Protein 6D9R (pdb70)

Nearest PDB structures (foldseek):
  6d9r-assembly1_B  TM=1.005E+00  e=6.919E-36  Bacillus anthracis
  3o7m-assembly1_C  TM=9.635E-01  e=2.032E-22  Bacillus anthracis str. 'Ames Ancestor'
  3ohp-assembly1_C  TM=9.679E-01  e=9.522E-22  Vibrio cholerae
  5knp-assembly1_A  TM=9.445E-01  e=1.625E-21  Mycobacterium tuberculosis H37Rv
  6igs-assembly1_B  TM=9.446E-01  e=6.269E-18  Francisella tularensis

Solvent-accessible surface area: 15471 Å² total; per-residue (Å²): 102,111,3,86,103,28,15,104,122,69,39,10,38,41,137,84,2,107,88,64,6,94,77,18,0,63,94,2,13,118,60,7,136,129,47,51,2,0,0,0,0,6,12,37,8,0,7,5,0,5,6,10,0,1,25,71,1,70,10,43,3,29,6,1,1,0,5,24,51,98,183,46,139,17,131,52,73,11,53,22,76,38,80,3,104,48,51,18,0,2,0,0,11,11,33,5,54,32,4,45,32,3,33,76,0,24,98,31,0,129,178,69,136,19,154,39,27,59,8,0,0,0,0,15,14,66,94,12,60,178,65,120,16,147,18,80,34,51,7,31,94,6,72,133,70,100,6,0,0,3,0,16,38,40,154,58,43,10,17,3,2,22,25,0,0,19,10,67,97,81,36,101,135,110,116,3,89,123,29,17,111,115,71,39,10,39,49,128,83,1,119,102,59,6,106,84,15,0,64,92,2,12,116,60,7,136,134,46,50,2,0,0,0,0,6,10,37,7,0,7,5,0,4,5,9,0,0,27,70,2,67,12,46,3,28,6,1,1,0,5,23,45,85,167,42,134,17,136,48,77,12,52,22,76,39,79,3,124,48,51,17,0,2,0,0,12,12,32,4,54,32,4,48,32,2,34,76,0,22,92,32,0,119,170,74,128,18,154,40,27,60,8,0,0,0,0,15,14,68,94,13,60,178,63,122,20,148,18,81,33,51,8,30,94,6,72,134,80,102,5,0,0,6,0,17,40,34,152,59,44,10,18,2,2,22,25,0,0,10,5,79,86,76,46,90,126

B-factor: mean 27.99, std 14.22, range [11.32, 117.81]

InterPro domains:
  IPR000836 Phosphoribosyltransferase domain [PF00156] (14-160)
  IPR000836 Phosphoribosyltransferase domain [cd06223] (21-146)
  IPR005904 Hypoxanthine phosphoribosyl transferase [TIGR01203] (8-173)
  IPR029057 Phosphoribosyltransferase-like [G3DSA:3.40.50.2020] (1-178)
  IPR029057 Phosphoribosyltransferase-like [SSF53271] (3-177)
  IPR050408 Hypoxanthine-guanine phosphoribosyltransferase [PTHR43340] (2-177)

Structure (mmCIF, N/CA/C/O backbone):
data_6D9R
#
_entry.id   6D9R
#
_cell.length_a   113.758
_cell.length_b   113.758
_cell.length_c   56.731
_cell.angle_alpha   90.00
_cell.angle_beta   90.00
_cell.angle_gamma   120.00
#
_symmetry.space_group_name_H-M   'P 32 2 1'
#
loop_
_entity.id
_entity.type
_entity.pdbx_description
1 polymer 'Hypoxanthine phosphoribosyltransferase'
2 non-polymer 9-DEAZAGUANINE
3 non-polymer 1-O-pyrophosphono-5-O-phosphono-alpha-D-ribofuranose
4 non-polymer 'MAGNESIUM ION'
5 non-polymer DI(HYDROXYETHYL)ETHER
6 non-polymer 'ACETATE ION'
7 non-polymer 1,2-ETHANEDIOL
8 water water
#
loop_
_atom_site.group_PDB
_atom_site.id
_atom_site.type_symbol
_atom_site.label_atom_id
_atom_site.label_alt_id
_atom_site.label_comp_id
_atom_site.label_asym_id
_atom_site.label_entity_id
_atom_site.label_seq_id
_atom_site.pdbx_PDB_ins_code
_atom_site.Cartn_x
_atom_site.Cartn_y
_atom_site.Cartn_z
_atom_site.occupancy
_atom_site.B_iso_or_equiv
_atom_site.auth_seq_id
_atom_site.auth_comp_id
_atom_site.auth_asym_id
_atom_site.auth_atom_id
_atom_site.pdbx_PDB_model_num
ATOM 1 N N . ALA A 1 3 ? 31.227 -1.308 -14.109 1.00 64.74 0 ALA A N 1
ATOM 2 C CA . ALA A 1 3 ? 30.096 -1.919 -14.798 1.00 46.54 0 ALA A CA 1
ATOM 3 C C . ALA A 1 3 ? 30.547 -2.548 -16.104 1.00 61.67 0 ALA A C 1
ATOM 4 O O . ALA A 1 3 ? 29.978 -2.264 -17.156 1.00 67.97 0 ALA A O 1
ATOM 6 N N . MET A 1 4 ? 31.549 -3.423 -16.033 1.00 51.28 1 MET A N 1
ATOM 7 C CA . MET A 1 4 ? 32.205 -3.900 -17.239 1.00 46.42 1 MET A CA 1
ATOM 8 C C . MET A 1 4 ? 32.047 -5.390 -17.508 1.00 32.10 1 MET A C 1
ATOM 9 O O . MET A 1 4 ? 31.861 -5.758 -18.665 1.00 32.62 1 MET A O 1
ATOM 14 N N . MET A 1 5 ? 32.104 -6.272 -16.496 1.00 26.06 2 MET A N 1
ATOM 15 C CA . MET A 1 5 ? 31.953 -7.692 -16.794 1.00 22.44 2 MET A CA 1
ATOM 16 C C . MET A 1 5 ? 30.636 -7.987 -17.507 1.00 21.37 2 MET A C 1
ATOM 17 O O . MET A 1 5 ? 30.589 -8.855 -18.380 1.00 21.60 2 MET A O 1
ATOM 31 N N . ASN A 1 6 ? 29.548 -7.311 -17.098 1.00 25.28 3 ASN A N 1
ATOM 32 C CA . ASN A 1 6 ? 28.233 -7.554 -17.681 1.00 23.77 3 ASN A CA 1
ATOM 33 C C . ASN A 1 6 ? 28.249 -7.366 -19.193 1.00 29.58 3 ASN A C 1
ATOM 34 O O . ASN A 1 6 ? 27.518 -8.064 -19.915 1.00 29.76 3 ASN A O 1
ATOM 45 N N . GLN A 1 7 ? 29.077 -6.444 -19.694 1.00 29.28 4 GLN A N 1
ATOM 46 C CA . GLN A 1 7 ? 29.176 -6.242 -21.137 1.00 30.58 4 GLN A CA 1
ATOM 47 C C . GLN A 1 7 ? 29.805 -7.430 -21.854 1.00 25.45 4 GLN A C 1
ATOM 48 O O . GLN A 1 7 ? 29.710 -7.528 -23.083 1.00 28.70 4 GLN A O 1
ATOM 62 N N . ASP A 1 8 ? 30.454 -8.331 -21.124 1.00 25.82 5 ASP A N 1
ATOM 63 C CA . ASP A 1 8 ? 31.027 -9.534 -21.696 1.00 19.71 5 ASP A CA 1
ATOM 64 C C . ASP A 1 8 ? 30.056 -10.708 -21.753 1.00 17.04 5 ASP A C 1
ATOM 65 O O . ASP A 1 8 ? 30.438 -11.784 -22.217 1.00 20.79 5 ASP A O 1
ATOM 74 N N . ILE A 1 9 ? 28.859 -10.553 -21.215 1.00 21.21 6 ILE A N 1
ATOM 75 C CA . ILE A 1 9 ? 27.930 -11.660 -21.036 1.00 22.58 6 ILE A CA 1
ATOM 76 C C . ILE A 1 9 ? 26.846 -11.531 -22.099 1.00 19.98 6 ILE A C 1
ATOM 77 O O . ILE A 1 9 ? 26.160 -10.497 -22.180 1.00 26.08 6 ILE A O 1
ATOM 93 N N . GLU A 1 10 ? 26.667 -12.592 -22.873 1.00 25.86 7 GLU A N 1
ATOM 94 C CA A GLU A 1 10 ? 25.640 -12.590 -23.908 0.53 28.73 7 GLU A CA 1
ATOM 95 C CA B GLU A 1 10 ? 25.642 -12.607 -23.908 0.47 28.73 7 GLU A CA 1
ATOM 96 C C . GLU A 1 10 ? 24.261 -12.846 -23.316 1.00 33.03 7 GLU A C 1
ATOM 97 O O . GLU A 1 10 ? 23.285 -12.213 -23.738 1.00 31.01 7 GLU A O 1
ATOM 118 N N . LYS A 1 11 ? 24.163 -13.742 -22.322 1.00 23.51 8 LYS A N 1
ATOM 119 C CA . LYS A 1 11 ? 22.882 -14.127 -21.738 1.00 21.86 8 LYS A CA 1
ATOM 120 C C . LYS A 1 11 ? 23.089 -14.512 -20.279 1.00 19.35 8 LYS A C 1
ATOM 121 O O . LYS A 1 11 ? 24.055 -15.216 -19.964 1.00 22.04 8 LYS A O 1
ATOM 140 N N . VAL A 1 12 ? 22.183 -14.061 -19.416 1.00 20.86 9 VAL A N 1
ATOM 141 C CA . VAL A 1 12 ? 22.091 -14.591 -18.053 1.00 20.33 9 VAL A CA 1
ATOM 142 C C . VAL A 1 12 ? 21.306 -15.896 -18.101 1.00 25.04 9 VAL A C 1
ATOM 143 O O . VAL A 1 12 ? 20.123 -15.908 -18.459 1.00 26.40 9 VAL A O 1
ATOM 156 N N . LEU A 1 13 ? 21.956 -16.997 -17.723 1.00 21.05 10 LEU A N 1
ATOM 157 C CA A LEU A 1 13 ? 21.281 -18.288 -17.717 0.56 19.64 10 LEU A CA 1
ATOM 158 C CA B LEU A 1 13 ? 21.286 -18.287 -17.716 0.44 19.66 10 LEU A CA 1
ATOM 159 C C . LEU A 1 13 ? 20.496 -18.502 -16.429 1.00 20.94 10 LEU A C 1
ATOM 160 O O . LEU A 1 13 ? 19.381 -19.039 -16.458 1.00 22.30 10 LEU A O 1
ATOM 189 N N . ILE A 1 14 ? 21.066 -18.103 -15.300 1.00 16.60 11 ILE A N 1
ATOM 190 C CA . ILE A 1 14 ? 20.474 -18.308 -13.985 1.00 21.10 11 ILE A CA 1
ATOM 191 C C . ILE A 1 14 ? 20.743 -17.050 -13.174 1.00 19.78 11 ILE A C 1
ATOM 192 O O . ILE A 1 14 ? 21.907 -16.681 -12.958 1.00 20.51 11 ILE A O 1
ATOM 208 N N . SER A 1 15 ? 19.683 -16.392 -12.728 1.00 20.52 12 SER A N 1
ATOM 209 C CA . SER A 1 15 ? 19.809 -15.114 -12.064 1.00 16.55 12 SER A CA 1
ATOM 210 C C . SER A 1 15 ? 20.179 -15.304 -10.600 1.00 17.42 12 SER A C 1
ATOM 211 O O . SER A 1 15 ? 20.044 -16.402 -10.034 1.00 20.58 12 SER A O 1
ATOM 219 N N . GLU A 1 16 ? 20.646 -14.212 -9.991 1.00 18.41 13 GLU A N 1
ATOM 220 C CA . GLU A 1 16 ? 20.963 -14.214 -8.568 1.00 19.54 13 GLU A CA 1
ATOM 221 C C . GLU A 1 16 ? 19.726 -14.533 -7.729 1.00 21.94 13 GLU A C 1
ATOM 222 O O . GLU A 1 16 ? 19.806 -15.285 -6.754 1.00 21.88 13 GLU A O 1
ATOM 234 N N . GLU A 1 17 ? 18.563 -14.013 -8.122 1.00 26.51 14 GLU A N 1
ATOM 235 C CA . GLU A 1 17 ? 17.340 -14.324 -7.379 1.00 29.61 14 GLU A CA 1
ATOM 236 C C . GLU A 1 17 ? 16.992 -15.809 -7.467 1.00 23.29 14 GLU A C 1
ATOM 237 O O . GLU A 1 17 ? 16.510 -16.406 -6.489 1.00 21.23 14 GLU A O 1
ATOM 249 N N . GLN A 1 18 ? 17.197 -16.426 -8.629 1.00 19.09 15 GLN A N 1
ATOM 250 C CA . GLN A 1 18 ? 16.951 -17.855 -8.759 1.00 19.53 15 GLN A CA 1
ATOM 251 C C . GLN A 1 18 ? 17.881 -18.656 -7.851 1.00 21.79 15 GLN A C 1
ATOM 252 O O . GLN A 1 18 ? 17.456 -19.604 -7.182 1.00 21.98 15 GLN A O 1
ATOM 266 N N . ILE A 1 19 ? 19.161 -18.293 -7.827 1.00 22.87 16 ILE A N 1
ATOM 267 C CA . ILE A 1 19 ? 20.109 -19.022 -6.984 1.00 18.54 16 ILE A CA 1
ATOM 268 C C . ILE A 1 19 ? 19.734 -18.878 -5.513 1.00 22.03 16 ILE A C 1
ATOM 269 O O . ILE A 1 19 ? 19.775 -19.855 -4.752 1.00 22.86 16 ILE A O 1
ATOM 285 N N . GLN A 1 20 ? 19.376 -17.658 -5.091 1.00 21.31 17 GLN A N 1
ATOM 286 C CA . GLN A 1 20 ? 19.003 -17.409 -3.701 1.00 23.08 17 GLN A CA 1
ATOM 287 C C . GLN A 1 20 ? 17.839 -18.293 -3.278 1.00 24.88 17 GLN A C 1
ATOM 288 O O . GLN A 1 20 ? 17.860 -18.901 -2.201 1.00 23.66 17 GLN A O 1
ATOM 302 N N . GLU A 1 21 ? 16.799 -18.369 -4.105 1.00 24.19 18 GLU A N 1
ATOM 303 C CA . GLU A 1 21 ? 15.682 -19.244 -3.774 1.00 23.90 18 GLU A CA 1
ATOM 304 C C . GLU A 1 21 ? 16.112 -20.709 -3.711 1.00 23.44 18 GLU A C 1
ATOM 305 O O . GLU A 1 21 ? 15.677 -21.451 -2.822 1.00 24.66 18 GLU A O 1
ATOM 317 N N . LYS A 1 22 ? 16.957 -21.159 -4.635 1.00 18.96 19 LYS A N 1
ATOM 318 C CA . LYS A 1 22 ? 17.315 -22.570 -4.655 1.00 19.85 19 LYS A CA 1
ATOM 319 C C . LYS A 1 22 ? 18.228 -22.933 -3.484 1.00 23.94 19 LYS A C 1
ATOM 320 O O . LYS A 1 22 ? 18.111 -24.042 -2.947 1.00 24.55 19 LYS A O 1
ATOM 339 N N . VAL A 1 23 ? 19.119 -22.027 -3.052 1.00 22.75 20 VAL A N 1
ATOM 340 C CA . VAL A 1 23 ? 19.958 -22.394 -1.904 1.00 24.57 20 VAL A CA 1
ATOM 341 C C . VAL A 1 23 ? 19.126 -22.420 -0.624 1.00 23.33 20 VAL A C 1
ATOM 342 O O . VAL A 1 23 ? 19.368 -23.237 0.273 1.00 26.07 20 VAL A O 1
ATOM 355 N N . LEU A 1 24 ? 18.130 -21.545 -0.519 1.00 23.80 21 LEU A N 1
ATOM 356 C CA . LEU A 1 24 ? 17.205 -21.608 0.610 1.00 25.88 21 LEU A CA 1
ATOM 357 C C . LEU A 1 24 ? 16.511 -22.966 0.666 1.00 26.20 21 LEU A C 1
ATOM 358 O O . LEU A 1 24 ? 16.443 -23.597 1.730 1.00 24.13 21 LEU A O 1
ATOM 374 N N . GLU A 1 25 ? 16.022 -23.456 -0.482 1.00 21.68 22 GLU A N 1
ATOM 375 C CA . GLU A 1 25 ? 15.349 -24.752 -0.524 1.00 25.95 22 GLU A CA 1
ATOM 376 C C . GLU A 1 25 ? 16.293 -25.909 -0.211 1.00 29.66 22 GLU A C 1
ATOM 377 O O . GLU A 1 25 ? 15.964 -26.785 0.598 1.00 24.05 22 GLU A O 1
ATOM 389 N N . LEU A 1 26 ? 17.442 -25.974 -0.903 1.00 19.36 23 LEU A N 1
ATOM 390 C CA . LEU A 1 26 ? 18.357 -27.082 -0.701 1.00 18.83 23 LEU A CA 1
ATOM 391 C C . LEU A 1 26 ? 18.889 -27.075 0.731 1.00 15.93 23 LEU A C 1
ATOM 392 O O . LEU A 1 26 ? 19.112 -28.136 1.322 1.00 18.55 23 LEU A O 1
ATOM 408 N N . GLY A 1 27 ? 19.153 -25.885 1.267 1.00 18.88 24 GLY A N 1
ATOM 409 C CA . GLY A 1 27 ? 19.746 -25.823 2.598 1.00 17.38 24 GLY A CA 1
ATOM 410 C C . GLY A 1 27 ? 18.869 -26.497 3.621 1.00 19.16 24 GLY A C 1
ATOM 411 O O . GLY A 1 27 ? 19.353 -27.215 4.501 1.00 20.16 24 GLY A O 1
ATOM 415 N N . ALA A 1 28 ? 17.557 -26.274 3.525 1.00 19.81 25 ALA A N 1
ATOM 416 C CA . ALA A 1 28 ? 16.639 -26.863 4.499 1.00 19.73 25 ALA A CA 1
ATOM 417 C C . ALA A 1 28 ? 16.524 -28.369 4.326 1.00 21.04 25 ALA A C 1
ATOM 418 O O . ALA A 1 28 ? 16.425 -29.112 5.314 1.00 21.48 25 ALA A O 1
ATOM 425 N N . ILE A 1 29 ? 16.543 -28.839 3.081 1.00 18.09 26 ILE A N 1
ATOM 426 C CA . ILE A 1 29 ? 16.503 -30.266 2.812 1.00 18.16 26 ILE A CA 1
ATOM 427 C C . ILE A 1 29 ? 17.749 -30.936 3.346 1.00 17.20 26 ILE A C 1
ATOM 428 O O . ILE A 1 29 ? 17.693 -32.028 3.934 1.00 19.66 26 ILE A O 1
ATOM 444 N N . ILE A 1 30 ? 18.916 -30.310 3.118 1.00 17.98 27 ILE A N 1
ATOM 445 C CA . ILE A 1 30 ? 20.170 -30.920 3.492 1.00 15.72 27 ILE A CA 1
ATOM 446 C C . ILE A 1 30 ? 20.311 -30.918 5.008 1.00 14.57 27 ILE A C 1
ATOM 447 O O . ILE A 1 30 ? 20.780 -31.905 5.606 1.00 18.93 27 ILE A O 1
ATOM 463 N N . ALA A 1 31 ? 19.807 -29.867 5.645 1.00 15.46 28 ALA A N 1
ATOM 464 C CA . ALA A 1 31 ? 19.842 -29.785 7.104 1.00 14.77 28 ALA A CA 1
ATOM 465 C C . ALA A 1 31 ? 19.071 -30.941 7.739 1.00 20.78 28 ALA A C 1
ATOM 466 O O . ALA A 1 31 ? 19.507 -31.516 8.745 1.00 20.31 28 ALA A O 1
ATOM 473 N N . GLU A 1 32 ? 17.927 -31.304 7.155 1.00 18.85 29 GLU A N 1
ATOM 474 C CA . GLU A 1 32 ? 17.166 -32.448 7.656 1.00 17.04 29 GLU A CA 1
ATOM 475 C C . GLU A 1 32 ? 17.906 -33.749 7.410 1.00 20.32 29 GLU A C 1
ATOM 476 O O . GLU A 1 32 ? 17.959 -34.619 8.284 1.00 20.70 29 GLU A O 1
ATOM 488 N N . ASP A 1 33 ? 18.493 -33.910 6.216 1.00 17.78 30 ASP A N 1
ATOM 489 C CA . ASP A 1 33 ? 19.239 -35.123 5.926 1.00 15.07 30 ASP A CA 1
ATOM 490 C C . ASP A 1 33 ? 20.341 -35.354 6.952 1.00 18.74 30 ASP A C 1
ATOM 491 O O . ASP A 1 33 ? 20.573 -36.485 7.387 1.00 20.06 30 ASP A O 1
ATOM 500 N N . TYR A 1 34 ? 20.996 -34.289 7.392 1.00 17.59 31 TYR A N 1
ATOM 501 C CA . TYR A 1 34 ? 22.162 -34.402 8.255 1.00 17.94 31 TYR A CA 1
ATOM 502 C C . TYR A 1 34 ? 21.862 -34.010 9.691 1.00 23.28 31 TYR A C 1
ATOM 503 O O . TYR A 1 34 ? 22.783 -33.657 10.429 1.00 19.41 31 TYR A O 1
ATOM 521 N N . LYS A 1 35 ? 20.602 -34.102 10.118 1.00 18.95 32 LYS A N 1
ATOM 522 C CA A LYS A 1 35 ? 20.229 -33.593 11.433 0.16 22.60 32 LYS A CA 1
ATOM 523 C CA B LYS A 1 35 ? 20.227 -33.593 11.437 0.84 22.50 32 LYS A CA 1
ATOM 524 C C . LYS A 1 35 ? 20.781 -34.433 12.580 1.00 20.55 32 LYS A C 1
ATOM 525 O O . LYS A 1 35 ? 20.907 -33.911 13.699 1.00 22.23 32 LYS A O 1
ATOM 560 N N . ASN A 1 36 ? 21.116 -35.708 12.348 1.00 20.52 33 ASN A N 1
ATOM 561 C CA . ASN A 1 36 ? 21.601 -36.596 13.406 1.00 24.92 33 ASN A CA 1
ATOM 562 C C . ASN A 1 36 ? 23.084 -36.935 13.262 1.00 25.27 33 ASN A C 1
ATOM 563 O O . ASN A 1 36 ? 23.557 -37.943 13.809 1.00 25.53 33 ASN A O 1
ATOM 574 N N . THR A 1 37 ? 23.842 -36.089 12.579 1.00 18.75 34 THR A N 1
ATOM 575 C CA . THR A 1 37 ? 25.279 -36.285 12.462 1.00 20.15 34 THR A CA 1
ATOM 576 C C . THR A 1 37 ? 25.903 -34.906 12.295 1.00 16.09 34 THR A C 1
ATOM 577 O O . THR A 1 37 ? 25.211 -33.909 12.066 1.00 21.53 34 THR A O 1
ATOM 588 N N . VAL A 1 38 ? 27.222 -34.856 12.473 1.00 18.88 35 VAL A N 1
ATOM 589 C CA . VAL A 1 38 ? 28.011 -33.648 12.218 1.00 16.27 35 VAL A CA 1
ATOM 590 C C . VAL A 1 38 ? 28.834 -34.000 10.988 1.00 13.75 35 VAL A C 1
ATOM 591 O O . VAL A 1 38 ? 29.890 -34.646 11.108 1.00 17.03 35 VAL A O 1
ATOM 604 N N . PRO A 1 39 ? 28.355 -33.689 9.784 1.00 15.57 36 PRO A N 1
ATOM 605 C CA . PRO A 1 39 ? 29.105 -34.041 8.585 1.00 14.55 36 PRO A CA 1
ATOM 606 C C . PRO A 1 39 ? 30.319 -33.144 8.406 1.00 17.95 36 PRO A C 1
ATOM 607 O O . PRO A 1 39 ? 30.460 -32.083 9.025 1.00 16.56 36 PRO A O 1
ATOM 618 N N . LEU A 1 40 ? 31.200 -33.606 7.542 1.00 13.56 37 LEU A N 1
ATOM 619 C CA . LEU A 1 40 ? 32.289 -32.802 7.012 1.00 14.32 37 LEU A CA 1
ATOM 620 C C . LEU A 1 40 ? 31.918 -32.377 5.596 1.00 14.27 37 LEU A C 1
ATOM 621 O O . LEU A 1 40 ? 31.857 -33.204 4.681 1.00 16.19 37 LEU A O 1
ATOM 637 N N . ALA A 1 41 ? 31.673 -31.081 5.418 1.00 13.15 38 ALA A N 1
ATOM 638 C CA . ALA A 1 41 ? 31.374 -30.522 4.113 1.00 13.43 38 ALA A CA 1
ATOM 639 C C . ALA A 1 41 ? 32.690 -30.088 3.493 1.00 18.71 38 ALA A C 1
ATOM 640 O O . ALA A 1 41 ? 33.417 -29.278 4.075 1.00 16.07 38 ALA A O 1
ATOM 647 N N . ILE A 1 42 ? 32.967 -30.591 2.297 1.00 12.64 39 ILE A N 1
ATOM 648 C CA . ILE A 1 42 ? 34.260 -30.421 1.658 1.00 14.75 39 ILE A CA 1
ATOM 649 C C . ILE A 1 42 ? 34.050 -29.628 0.383 1.00 18.44 39 ILE A C 1
ATOM 650 O O . ILE A 1 42 ? 33.390 -30.087 -0.549 1.00 14.87 39 ILE A O 1
ATOM 666 N N . GLY A 1 43 ? 34.607 -28.418 0.332 1.00 13.27 40 GLY A N 1
ATOM 667 C CA . GLY A 1 43 ? 34.494 -27.606 -0.857 1.00 12.98 40 GLY A CA 1
ATOM 668 C C . GLY A 1 43 ? 35.621 -27.893 -1.833 1.00 14.29 40 GLY A C 1
ATOM 669 O O . GLY A 1 43 ? 36.790 -27.979 -1.440 1.00 15.29 40 GLY A O 1
ATOM 673 N N . VAL A 1 44 ? 35.267 -28.044 -3.103 1.00 14.09 41 VAL A N 1
ATOM 674 C CA . VAL A 1 44 ? 36.266 -28.277 -4.145 1.00 13.65 41 VAL A CA 1
ATOM 675 C C . VAL A 1 44 ? 36.689 -26.914 -4.687 1.00 12.70 41 VAL A C 1
ATOM 676 O O . VAL A 1 44 ? 35.950 -26.267 -5.437 1.00 13.12 41 VAL A O 1
ATOM 689 N N . LEU A 1 45 ? 37.892 -26.482 -4.310 1.00 14.08 42 LEU A N 1
ATOM 690 C CA . LEU A 1 45 ? 38.382 -25.200 -4.783 1.00 12.95 42 LEU A CA 1
ATOM 691 C C . LEU A 1 45 ? 38.790 -25.287 -6.243 1.00 15.86 42 LEU A C 1
ATOM 692 O O . LEU A 1 45 ? 39.180 -26.355 -6.710 1.00 18.69 42 LEU A O 1
ATOM 708 N N . LYS A 1 46 ? 38.775 -24.155 -6.967 1.00 14.49 43 LYS A N 1
ATOM 709 C CA A LYS A 1 46 ? 38.347 -22.856 -6.477 0.49 13.63 43 LYS A CA 1
ATOM 710 C CA B LYS A 1 46 ? 38.350 -22.858 -6.476 0.51 13.63 43 LYS A CA 1
ATOM 711 C C . LYS A 1 46 ? 36.850 -22.576 -6.619 1.00 15.25 43 LYS A C 1
ATOM 712 O O . LYS A 1 46 ? 36.279 -21.719 -5.932 1.00 15.69 43 LYS A O 1
ATOM 747 N N . GLY A 1 47 ? 36.212 -23.276 -7.552 1.00 15.85 44 GLY A N 1
ATOM 748 C CA . GLY A 1 47 ? 34.912 -22.842 -8.002 1.00 15.01 44 GLY A CA 1
ATOM 749 C C . GLY A 1 47 ? 33.783 -22.989 -7.008 1.00 14.29 44 GLY A C 1
ATOM 750 O O . GLY A 1 47 ? 32.789 -22.276 -7.114 1.00 15.91 44 GLY A O 1
ATOM 754 N N . ALA A 1 48 ? 33.898 -23.914 -6.064 1.00 15.86 45 ALA A N 1
ATOM 755 C CA . ALA A 1 48 ? 32.763 -24.187 -5.179 1.00 16.57 45 ALA A CA 1
ATOM 756 C C . ALA A 1 48 ? 32.534 -23.104 -4.130 1.00 16.37 45 ALA A C 1
ATOM 757 O O . ALA A 1 48 ? 31.497 -23.122 -3.480 1.00 15.25 45 ALA A O 1
ATOM 764 N N . MET A 1 49 ? 33.433 -22.130 -3.975 1.00 15.08 46 MET A N 1
ATOM 765 C CA A MET A 1 49 ? 33.374 -21.295 -2.790 0.34 15.84 46 MET A CA 1
ATOM 766 C CA B MET A 1 49 ? 33.384 -21.274 -2.796 0.66 15.82 46 MET A CA 1
ATOM 767 C C . MET A 1 49 ? 32.113 -20.424 -2.702 1.00 14.23 46 MET A C 1
ATOM 768 O O . MET A 1 49 ? 31.492 -20.405 -1.638 1.00 15.37 46 MET A O 1
ATOM 793 N N . PRO A 1 50 ? 31.657 -19.759 -3.777 1.00 13.86 47 PRO A N 1
ATOM 794 C CA . PRO A 1 50 ? 30.435 -18.936 -3.629 1.00 12.40 47 PRO A CA 1
ATOM 795 C C . PRO A 1 50 ? 29.189 -19.754 -3.272 1.00 15.01 47 PRO A C 1
ATOM 796 O O . PRO A 1 50 ? 28.452 -19.401 -2.331 1.00 17.67 47 PRO A O 1
ATOM 807 N N . PHE A 1 51 ? 28.961 -20.871 -3.971 1.00 13.56 48 PHE A N 1
ATOM 808 C CA . PHE A 1 51 ? 27.830 -21.737 -3.661 1.00 14.59 48 PHE A CA 1
ATOM 809 C C . PHE A 1 51 ? 27.940 -22.321 -2.260 1.00 14.48 48 PHE A C 1
ATOM 810 O O . PHE A 1 51 ? 26.954 -22.376 -1.534 1.00 14.66 48 PHE A O 1
ATOM 827 N N . MET A 1 52 ? 29.122 -22.788 -1.882 1.00 13.02 49 MET A N 1
ATOM 828 C CA . MET A 1 52 ? 29.261 -23.407 -0.573 1.00 14.56 49 MET A CA 1
ATOM 829 C C . MET A 1 52 ? 28.943 -22.421 0.535 1.00 16.50 49 MET A C 1
ATOM 830 O O . MET A 1 52 ? 28.235 -22.760 1.488 1.00 13.81 49 MET A O 1
ATOM 844 N N . ALA A 1 53 ? 29.449 -21.183 0.415 1.00 14.85 50 ALA A N 1
ATOM 845 C CA . ALA A 1 53 ? 29.161 -20.142 1.400 1.00 16.07 50 ALA A CA 1
ATOM 846 C C . ALA A 1 53 ? 27.667 -19.917 1.527 1.00 17.17 50 ALA A C 1
ATOM 847 O O . ALA A 1 53 ? 27.109 -19.922 2.633 1.00 17.57 50 ALA A O 1
ATOM 854 N N . ASP A 1 54 ? 27.006 -19.701 0.405 1.00 15.61 51 ASP A N 1
ATOM 855 C CA . ASP A 1 54 ? 25.598 -19.304 0.432 1.00 14.34 51 ASP A CA 1
ATOM 856 C C . ASP A 1 54 ? 24.688 -20.477 0.773 1.00 17.77 51 ASP A C 1
ATOM 857 O O . ASP A 1 54 ? 23.691 -20.289 1.481 1.00 19.89 51 ASP A O 1
ATOM 866 N N . LEU A 1 55 ? 25.050 -21.690 0.358 1.00 14.03 52 LEU A N 1
ATOM 867 C CA . LEU A 1 55 ? 24.277 -22.871 0.716 1.00 13.36 52 LEU A CA 1
ATOM 868 C C . LEU A 1 55 ? 24.375 -23.157 2.205 1.00 16.62 52 LEU A C 1
ATOM 869 O O . LEU A 1 55 ? 23.357 -23.365 2.863 1.00 15.04 52 LEU A O 1
ATOM 885 N N . LEU A 1 56 ? 25.593 -23.193 2.751 1.00 15.37 53 LEU A N 1
ATOM 886 C CA . LEU A 1 56 ? 25.718 -23.622 4.140 1.00 15.12 53 LEU A CA 1
ATOM 887 C C . LEU A 1 56 ? 25.202 -22.575 5.120 1.00 15.82 53 LEU A C 1
ATOM 888 O O . LEU A 1 56 ? 24.752 -22.963 6.201 1.00 15.92 53 LEU A O 1
ATOM 904 N N . LYS A 1 57 ? 25.126 -21.298 4.729 1.00 14.47 54 LYS A N 1
ATOM 905 C CA . LYS A 1 57 ? 24.479 -20.264 5.543 1.00 20.86 54 LYS A CA 1
ATOM 906 C C . LYS A 1 57 ? 23.000 -20.561 5.729 1.00 18.89 54 LYS A C 1
ATOM 907 O O . LYS A 1 57 ? 22.380 -20.067 6.675 1.00 19.32 54 LYS A O 1
ATOM 926 N N . ARG A 1 58 ? 22.422 -21.298 4.777 1.00 15.76 55 ARG A N 1
ATOM 927 C CA . ARG A 1 58 ? 21.013 -21.669 4.763 1.00 15.77 55 ARG A CA 1
ATOM 928 C C . ARG A 1 58 ? 20.784 -23.098 5.232 1.00 18.92 55 ARG A C 1
ATOM 929 O O . ARG A 1 58 ? 19.675 -23.621 5.085 1.00 19.33 55 ARG A O 1
ATOM 950 N N . THR A 1 59 ? 21.814 -23.754 5.751 1.00 14.90 56 THR A N 1
ATOM 951 C CA . THR A 1 59 ? 21.767 -25.138 6.206 1.00 17.01 56 THR A CA 1
ATOM 952 C C . THR A 1 59 ? 21.872 -25.084 7.732 1.00 21.38 56 THR A C 1
ATOM 953 O O . THR A 1 59 ? 22.962 -24.952 8.287 1.00 16.80 56 THR A O 1
ATOM 964 N N . ASP A 1 60 ? 20.732 -25.175 8.412 1.00 1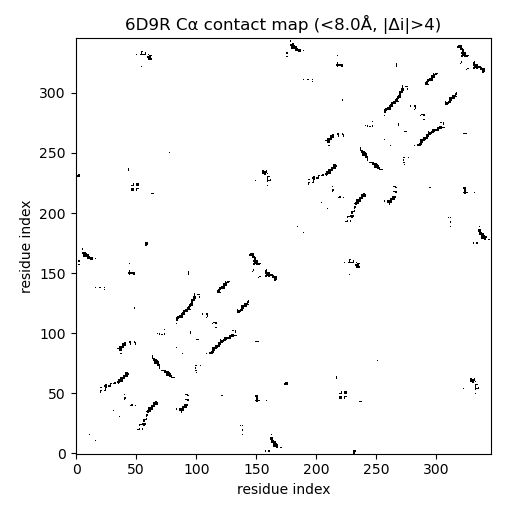7.05 57 ASP A N 1
ATOM 965 C CA . ASP A 1 60 ? 20.668 -24.954 9.856 1.00 18.74 57 ASP A CA 1
ATOM 966 C C . ASP A 1 60 ? 20.909 -26.279 10.571 1.00 24.90 57 ASP A C 1
ATOM 967 O O . ASP A 1 60 ? 19.993 -26.922 11.080 1.00 23.74 57 ASP A O 1
ATOM 976 N N . THR A 1 61 ? 22.173 -26.696 10.591 1.00 18.30 58 THR A N 1
ATOM 977 C CA . THR A 1 61 ? 22.572 -27.905 11.296 1.00 15.91 58 THR A CA 1
ATOM 978 C C . THR A 1 61 ? 24.044 -27.770 11.662 1.00 16.91 58 THR A C 1
ATOM 979 O O . THR A 1 61 ? 24.781 -26.953 11.083 1.00 17.21 58 THR A O 1
ATOM 990 N N . TYR A 1 62 ? 24.453 -28.551 12.660 1.00 16.21 59 TYR A N 1
ATOM 991 C CA . TYR A 1 62 ? 25.862 -28.613 13.030 1.00 12.68 59 TYR A CA 1
ATOM 992 C C . TYR A 1 62 ? 26.643 -29.348 11.956 1.00 17.45 59 TYR A C 1
ATOM 993 O O . TYR A 1 62 ? 26.263 -30.457 11.535 1.00 17.19 59 TYR A O 1
ATOM 1011 N N . LEU A 1 63 ? 27.753 -28.746 11.540 1.00 16.02 60 LEU A N 1
ATOM 1012 C CA . LEU A 1 63 ? 28.620 -29.328 10.539 1.00 15.07 60 LEU A CA 1
ATOM 1013 C C . LEU A 1 63 ? 30.009 -28.723 10.671 1.00 17.22 60 LEU A C 1
ATOM 1014 O O . LEU A 1 63 ? 30.207 -27.697 11.332 1.00 15.07 60 LEU A O 1
ATOM 1030 N N . GLU A 1 64 ? 30.975 -29.420 10.079 1.00 14.74 61 GLU A N 1
ATOM 1031 C CA . GLU A 1 64 ? 32.347 -28.955 9.908 1.00 13.85 61 GLU A CA 1
ATOM 1032 C C . GLU A 1 64 ? 32.653 -28.756 8.427 1.00 15.67 61 GLU A C 1
ATOM 1033 O O . GLU A 1 64 ? 31.991 -29.306 7.544 1.00 14.53 61 GLU A O 1
ATOM 1045 N N . MET A 1 65 ? 33.711 -28.001 8.141 1.00 14.76 62 MET A N 1
ATOM 1046 C CA . MET A 1 65 ? 34.094 -27.708 6.769 1.00 14.13 62 MET A CA 1
ATOM 1047 C C . MET A 1 65 ? 35.566 -28.035 6.556 1.00 13.88 62 MET A C 1
ATOM 1048 O O . MET A 1 65 ? 36.383 -27.924 7.474 1.00 14.56 62 MET A O 1
ATOM 1062 N N . ASP A 1 66 ? 35.904 -28.350 5.318 1.00 14.35 63 ASP A N 1
ATOM 1063 C CA . ASP A 1 66 ? 37.295 -28.402 4.860 1.00 14.02 63 ASP A CA 1
ATOM 1064 C C . ASP A 1 66 ? 37.265 -28.247 3.343 1.00 14.47 63 ASP A C 1
ATOM 1065 O O . ASP A 1 66 ? 36.208 -28.078 2.731 1.00 14.24 63 ASP A O 1
ATOM 1074 N N . PHE A 1 67 ? 38.440 -28.248 2.742 1.00 14.45 64 PHE A N 1
ATOM 1075 C CA . PHE A 1 67 ? 38.606 -27.842 1.370 1.00 11.32 64 PHE A CA 1
ATOM 1076 C C . PHE A 1 67 ? 39.680 -28.686 0.703 1.00 16.52 64 PHE A C 1
ATOM 1077 O O . PHE A 1 67 ? 40.677 -29.057 1.338 1.00 17.18 64 PHE A O 1
ATOM 1094 N N . MET A 1 68 ? 39.461 -28.974 -0.576 1.00 13.90 65 MET A N 1
ATOM 1095 C CA . MET A 1 68 ? 40.450 -29.582 -1.446 1.00 15.13 65 MET A CA 1
ATOM 1096 C C . MET A 1 68 ? 40.603 -28.796 -2.735 1.00 16.31 65 MET A C 1
ATOM 1097 O O . MET A 1 68 ? 39.686 -28.122 -3.196 1.00 19.24 65 MET A O 1
ATOM 1111 N N . ALA A 1 69 ? 41.790 -28.900 -3.310 1.00 23.10 66 ALA A N 1
ATOM 1112 C CA . ALA A 1 69 ? 42.109 -28.310 -4.599 1.00 21.29 66 ALA A CA 1
ATOM 1113 C C . ALA A 1 69 ? 42.614 -29.437 -5.486 1.00 20.79 66 ALA A C 1
ATOM 1114 O O . ALA A 1 69 ? 43.468 -30.222 -5.067 1.00 23.04 66 ALA A O 1
ATOM 1121 N N . VAL A 1 70 ? 42.053 -29.551 -6.689 1.00 25.27 67 VAL A N 1
AT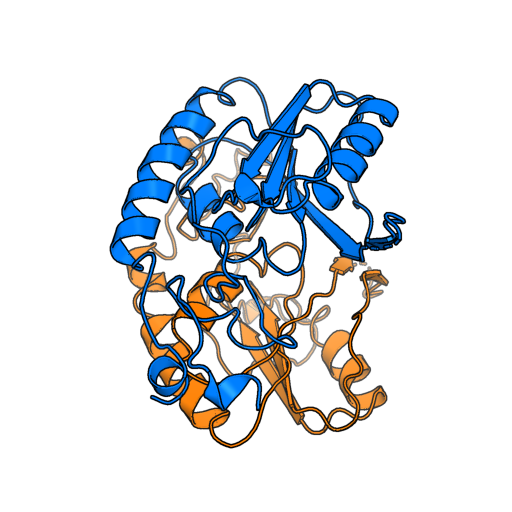OM 1122 C CA . VAL A 1 70 ? 42.498 -30.553 -7.643 1.00 23.43 67 VAL A CA 1
ATOM 1123 C C . VAL A 1 70 ? 42.645 -29.904 -9.018 1.00 19.42 67 VAL A C 1
ATOM 1124 O O . VAL A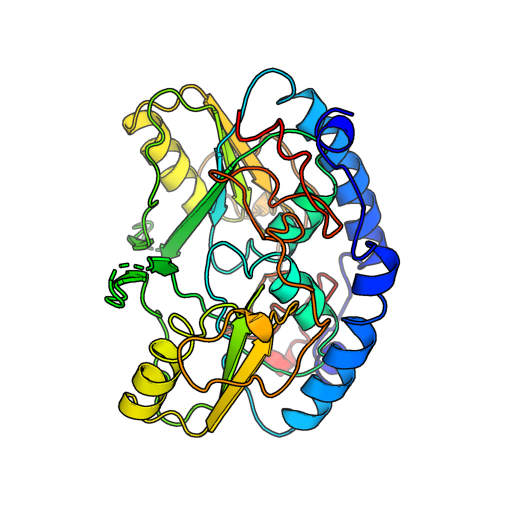 1 70 ? 42.008 -28.896 -9.331 1.00 44.64 67 VAL A O 1
ATOM 1137 N N . SER A 1 71 ? 43.492 -30.523 -9.834 1.00 36.27 68 SER A N 1
ATOM 1138 C CA . SER A 1 71 ? 43.677 -30.139 -11.228 1.00 47.45 68 SER A CA 1
ATOM 1139 C C . SER A 1 71 ? 43.469 -31.370 -12.094 1.00 43.40 68 SER A C 1
ATOM 1140 O O . SER A 1 71 ? 44.091 -32.415 -11.853 1.00 36.04 68 SER A O 1
ATOM 1148 N N . SER A 1 72 ? 42.599 -31.244 -13.093 1.00 56.94 69 SER A N 1
ATOM 1149 C CA . SER A 1 72 ? 42.290 -32.347 -13.999 1.00 66.58 69 SER A CA 1
ATOM 1150 C C . SER A 1 72 ? 43.464 -32.663 -14.926 1.00 61.59 69 SER A C 1
ATOM 1151 O O . SER A 1 72 ? 44.092 -31.763 -15.495 1.00 63.58 69 SER A O 1
ATOM 1159 N N . THR A 1 80 ? 43.504 -35.954 -20.278 1.00 42.39 77 THR A N 1
ATOM 1160 C CA . THR A 1 80 ? 44.020 -37.314 -20.182 1.00 47.32 77 THR A CA 1
ATOM 1161 C C . THR A 1 80 ? 43.228 -38.158 -19.194 1.00 44.04 77 THR A C 1
ATOM 1162 O O . THR A 1 80 ? 43.281 -39.390 -19.233 1.00 35.19 77 THR A O 1
ATOM 1172 N N . GLY A 1 81 ? 42.509 -37.490 -18.286 1.00 33.55 78 GLY A N 1
ATOM 1173 C CA . GLY A 1 81 ? 41.789 -38.175 -17.239 1.00 34.10 78 GLY A CA 1
ATOM 1174 C C . GLY A 1 81 ? 42.572 -38.364 -15.960 1.00 29.89 78 GLY A C 1
ATOM 1175 O O . GLY A 1 81 ? 42.066 -39.003 -15.029 1.00 29.24 78 GLY A O 1
ATOM 1179 N N . GLU A 1 82 ? 43.793 -37.843 -15.894 1.00 32.01 79 GLU A N 1
ATOM 1180 C CA . GLU A 1 82 ? 44.633 -37.943 -14.707 1.00 47.47 79 GLU A CA 1
ATOM 1181 C C . GLU A 1 82 ? 44.341 -36.739 -13.819 1.00 48.74 79 GLU A C 1
ATOM 1182 O O . GLU A 1 82 ? 44.498 -35.594 -14.252 1.00 46.77 79 GLU A O 1
ATOM 1194 N N . VAL A 1 83 ? 43.892 -36.995 -12.595 1.00 34.37 80 VAL A N 1
ATOM 1195 C CA . VAL A 1 83 ? 43.511 -35.933 -11.666 1.00 30.05 80 VAL A CA 1
ATOM 1196 C C . VAL A 1 83 ? 44.616 -35.781 -10.635 1.00 25.37 80 VAL A C 1
ATOM 1197 O O . VAL A 1 83 ? 45.171 -36.777 -10.154 1.00 41.34 80 VAL A O 1
ATOM 1210 N N . LYS A 1 84 ? 44.944 -34.532 -10.309 1.00 38.38 81 LYS A N 1
ATOM 1211 C CA . LYS A 1 84 ? 46.039 -34.198 -9.408 1.00 50.07 81 LYS A CA 1
ATOM 1212 C C . LYS A 1 84 ? 45.499 -33.473 -8.182 1.00 23.49 81 LYS A C 1
ATOM 1213 O O . LYS A 1 84 ? 44.804 -32.457 -8.322 1.00 34.28 81 LYS A O 1
ATOM 1232 N N . ILE A 1 85 ? 45.858 -33.966 -7.001 1.00 30.32 82 ILE A N 1
ATOM 1233 C CA . ILE A 1 85 ? 45.569 -33.256 -5.758 1.00 23.38 82 ILE A CA 1
ATOM 1234 C C . ILE A 1 85 ? 46.613 -32.157 -5.578 1.00 25.22 82 ILE A C 1
ATOM 1235 O O . ILE A 1 85 ? 47.808 -32.439 -5.440 1.00 27.48 82 ILE A O 1
ATOM 1251 N N . LEU A 1 86 ? 46.160 -30.912 -5.566 1.00 22.52 83 LEU A N 1
ATOM 1252 C CA . LEU A 1 86 ? 47.007 -29.771 -5.234 1.00 24.13 83 LEU A CA 1
ATOM 1253 C C . LEU A 1 86 ? 46.982 -29.473 -3.741 1.00 24.17 83 LEU A C 1
ATOM 1254 O O . LEU A 1 86 ? 48.026 -29.179 -3.146 1.00 27.06 83 LEU A O 1
ATOM 1270 N N . LYS A 1 87 ? 45.803 -29.557 -3.129 1.00 20.57 84 LYS A N 1
ATOM 1271 C CA . LYS A 1 87 ? 45.633 -29.405 -1.687 1.00 19.62 84 LYS A CA 1
ATOM 1272 C C . LYS A 1 87 ? 44.743 -30.526 -1.193 1.00 19.69 84 LYS A C 1
ATOM 1273 O O . LYS A 1 87 ? 43.604 -30.650 -1.646 1.00 19.57 84 LYS A O 1
ATOM 1292 N N . ASP A 1 88 ? 45.240 -31.295 -0.241 1.00 19.58 85 ASP A N 1
ATOM 1293 C CA . ASP A 1 88 ? 44.463 -32.347 0.394 1.00 19.23 85 ASP A CA 1
ATOM 1294 C C . ASP A 1 88 ? 43.787 -31.804 1.645 1.00 20.41 85 ASP A C 1
ATOM 1295 O O . ASP A 1 88 ? 44.044 -30.680 2.095 1.00 22.22 85 ASP A O 1
ATOM 1304 N N . LEU A 1 89 ? 42.916 -32.619 2.225 1.00 19.23 86 LEU A N 1
ATOM 1305 C CA . LEU A 1 89 ? 42.247 -32.240 3.453 1.00 19.49 86 LEU A CA 1
ATOM 1306 C C . LEU A 1 89 ? 43.225 -32.125 4.613 1.00 24.42 86 LEU A C 1
ATOM 1307 O O . LEU A 1 89 ? 44.281 -32.762 4.630 1.00 26.62 86 LEU A O 1
ATOM 1323 N N . ASP A 1 90 ? 42.847 -31.309 5.593 1.00 27.61 87 ASP A N 1
ATOM 1324 C CA . ASP A 1 90 ? 43.510 -31.248 6.890 1.00 31.15 87 ASP A CA 1
ATOM 1325 C C . ASP A 1 90 ? 42.721 -31.981 7.973 1.00 33.34 87 ASP A C 1
ATOM 1326 O O . ASP A 1 90 ? 43.003 -31.804 9.164 1.00 35.84 87 ASP A O 1
ATOM 1335 N N . THR A 1 91 ? 41.731 -32.791 7.587 1.00 23.89 88 THR A N 1
ATOM 1336 C CA . THR A 1 91 ? 40.828 -33.464 8.506 1.00 24.72 88 THR A CA 1
ATOM 1337 C C . THR A 1 91 ? 40.711 -34.914 8.048 1.00 20.78 88 THR A C 1
ATOM 1338 O O . THR A 1 91 ? 40.646 -35.167 6.851 1.00 22.18 88 THR A O 1
ATOM 1349 N N . SER A 1 92 ? 40.705 -35.850 8.993 1.00 22.27 89 SER A N 1
ATOM 1350 C CA . SER A 1 92 ? 40.450 -37.250 8.658 1.00 24.09 89 SER A CA 1
ATOM 1351 C C . SER A 1 92 ? 38.997 -37.432 8.223 1.00 22.94 89 SER A C 1
ATOM 1352 O O . SER A 1 92 ? 38.094 -36.833 8.801 1.00 22.56 89 SER A O 1
ATOM 1360 N N . VAL A 1 93 ? 38.763 -38.259 7.200 1.00 18.92 90 VAL A N 1
ATOM 1361 C CA . VAL A 1 93 ? 37.382 -38.583 6.835 1.00 20.80 90 VAL A CA 1
ATOM 1362 C C . VAL A 1 93 ? 36.924 -39.922 7.425 1.00 22.15 90 VAL A C 1
ATOM 1363 O O . VAL A 1 93 ? 35.760 -40.305 7.236 1.00 18.85 90 VAL A O 1
ATOM 1376 N N . GLU A 1 94 ? 37.788 -40.623 8.150 1.00 21.82 91 GLU A N 1
ATOM 1377 C CA . GLU A 1 94 ? 37.461 -41.971 8.607 1.00 26.08 91 GLU A CA 1
ATOM 1378 C C . GLU A 1 94 ? 36.266 -41.962 9.549 1.00 22.65 91 GLU A C 1
ATOM 1379 O O . GLU A 1 94 ? 36.274 -41.287 10.583 1.00 22.91 91 GLU A O 1
ATOM 1391 N N . GLY A 1 95 ? 35.232 -42.713 9.186 1.00 20.39 92 GLY A N 1
ATOM 1392 C CA . GLY A 1 95 ? 34.010 -42.757 9.953 1.00 22.72 92 GLY A CA 1
ATOM 1393 C C . GLY A 1 95 ? 33.143 -41.525 9.871 1.00 20.87 92 GLY A C 1
ATOM 1394 O O . GLY A 1 95 ? 32.172 -41.424 10.624 1.00 22.10 92 GLY A O 1
ATOM 1398 N N . ARG A 1 96 ? 33.450 -40.584 8.981 1.00 18.30 93 ARG A N 1
ATOM 1399 C CA . ARG A 1 96 ? 32.651 -39.377 8.868 1.00 16.12 93 ARG A CA 1
ATOM 1400 C C . ARG A 1 96 ? 31.661 -39.459 7.714 1.00 15.69 93 ARG A C 1
ATOM 1401 O O . ARG A 1 96 ? 31.908 -40.104 6.689 1.00 17.70 93 ARG A O 1
ATOM 1422 N N . ASP A 1 97 ? 30.558 -38.739 7.866 1.00 16.03 94 ASP A N 1
ATOM 1423 C CA . ASP A 1 97 ? 29.636 -38.489 6.775 1.00 16.20 94 ASP A CA 1
ATOM 1424 C C . ASP A 1 97 ? 30.140 -37.282 5.986 1.00 18.99 94 ASP A C 1
ATOM 1425 O O . ASP A 1 97 ? 30.232 -36.177 6.546 1.00 19.15 94 ASP A O 1
ATOM 1434 N N . ILE A 1 98 ? 30.487 -37.491 4.717 1.00 14.22 95 ILE A N 1
ATOM 1435 C CA . ILE A 1 98 ? 31.109 -36.456 3.870 1.00 16.14 95 ILE A CA 1
ATOM 1436 C C . ILE A 1 98 ? 30.050 -35.885 2.934 1.00 18.47 95 ILE A C 1
ATOM 1437 O O . ILE A 1 98 ? 29.299 -36.637 2.303 1.00 16.72 95 ILE A O 1
ATOM 1453 N N . LEU A 1 99 ? 29.975 -34.563 2.839 1.00 13.76 96 LEU A N 1
ATOM 1454 C CA . LEU A 1 99 ? 29.180 -33.884 1.820 1.00 14.54 96 LEU A CA 1
ATOM 1455 C C . LEU A 1 99 ? 30.144 -33.080 0.949 1.00 15.54 96 LEU A C 1
ATOM 1456 O O . LEU A 1 99 ? 30.694 -32.082 1.405 1.00 15.03 96 LEU A O 1
ATOM 1472 N N . ILE A 1 100 ? 30.321 -33.495 -0.306 1.00 13.25 97 ILE A N 1
ATOM 1473 C CA . ILE A 1 100 ? 31.176 -32.758 -1.243 1.00 14.10 97 ILE A CA 1
ATOM 1474 C C . ILE A 1 100 ? 30.353 -31.646 -1.872 1.00 17.78 97 ILE A C 1
ATOM 1475 O O . ILE A 1 100 ? 29.261 -31.881 -2.394 1.00 16.31 97 ILE A O 1
ATOM 1491 N N . VAL A 1 101 ? 30.891 -30.432 -1.878 1.00 12.26 98 VAL A N 1
ATOM 1492 C CA . VAL A 1 101 ? 30.216 -29.281 -2.448 1.00 14.92 98 VAL A CA 1
ATOM 1493 C C . VAL A 1 101 ? 30.969 -28.804 -3.689 1.00 17.54 98 VAL A C 1
ATOM 1494 O O . VAL A 1 101 ? 32.172 -28.505 -3.627 1.00 15.13 98 VAL A O 1
ATOM 1507 N N . GLU A 1 102 ? 30.248 -28.676 -4.800 1.00 16.49 99 GLU A N 1
ATOM 1508 C CA . GLU A 1 102 ? 30.847 -28.370 -6.101 1.00 15.28 99 GLU A CA 1
ATOM 1509 C C . GLU A 1 102 ? 30.030 -27.307 -6.822 1.00 17.04 99 GLU A C 1
ATOM 1510 O O . GLU A 1 102 ? 28.841 -27.081 -6.529 1.00 14.67 99 GLU A O 1
ATOM 1522 N N . ASP A 1 103 ? 30.685 -26.615 -7.785 1.00 16.15 100 ASP A N 1
ATOM 1523 C CA . ASP A 1 103 ? 29.965 -25.646 -8.604 1.00 13.92 100 ASP A CA 1
ATOM 1524 C C . ASP A 1 103 ? 29.363 -26.259 -9.880 1.00 17.67 100 ASP A C 1
ATOM 1525 O O . ASP A 1 103 ? 28.240 -25.897 -10.237 1.00 15.30 100 ASP A O 1
ATOM 1534 N N . ILE A 1 104 ? 30.066 -27.174 -10.551 1.00 16.71 101 ILE A N 1
ATOM 1535 C CA . ILE A 1 104 ? 29.511 -27.827 -11.747 1.00 14.33 101 ILE A CA 1
ATOM 1536 C C . ILE A 1 104 ? 30.107 -29.217 -11.867 1.00 16.86 101 ILE A C 1
ATOM 1537 O O . ILE A 1 104 ? 31.262 -29.462 -11.500 1.00 17.43 101 ILE A O 1
ATOM 1553 N N . ILE A 1 105 ? 29.279 -30.149 -12.360 1.00 16.49 102 ILE A N 1
ATOM 1554 C CA . ILE A 1 105 ? 29.712 -31.465 -12.800 1.00 16.35 102 ILE A CA 1
ATOM 1555 C C . ILE A 1 105 ? 29.519 -31.501 -14.315 1.00 14.97 102 ILE A C 1
ATOM 1556 O O . ILE A 1 105 ? 28.429 -31.193 -14.811 1.00 15.30 102 ILE A O 1
ATOM 1572 N N . ASP A 1 106 ? 30.590 -31.776 -15.045 1.00 14.85 103 ASP A N 1
ATOM 1573 C CA . ASP A 1 106 ? 30.558 -31.726 -16.508 1.00 15.04 103 ASP A CA 1
ATOM 1574 C C . ASP A 1 106 ? 30.892 -33.119 -17.023 1.00 19.02 103 ASP A C 1
ATOM 1575 O O . ASP A 1 106 ? 29.986 -33.938 -17.224 1.00 17.87 103 ASP A O 1
ATOM 1584 N N . SER A 1 107 ? 32.176 -33.427 -17.195 1.00 15.65 104 SER A N 1
ATOM 1585 C CA . SER A 1 107 ? 32.584 -34.784 -17.565 1.00 15.50 104 SER A CA 1
ATOM 1586 C C . SER A 1 107 ? 32.362 -35.804 -16.455 1.00 16.62 104 SER A C 1
ATOM 1587 O O . SER A 1 107 ? 32.227 -37.006 -16.734 1.00 18.05 104 SER A O 1
ATOM 1595 N N . GLY A 1 108 ? 32.367 -35.367 -15.188 1.00 14.74 105 GLY A N 1
ATOM 1596 C CA . GLY A 1 108 ? 32.300 -36.270 -14.066 1.00 15.11 105 GLY A CA 1
ATOM 1597 C C . GLY A 1 108 ? 33.638 -36.717 -13.507 1.00 15.13 105 GLY A C 1
ATOM 1598 O O . GLY A 1 108 ? 33.662 -37.397 -12.490 1.00 16.16 105 GLY A O 1
ATOM 1602 N N . LEU A 1 109 ? 34.747 -36.361 -14.165 1.00 19.02 106 LEU A N 1
ATOM 1603 C CA . LEU A 1 109 ? 36.056 -36.851 -13.766 1.00 17.48 106 LEU A CA 1
ATOM 1604 C C . LEU A 1 109 ? 36.421 -36.414 -12.356 1.00 17.09 106 LEU A C 1
ATOM 1605 O O . LEU A 1 109 ? 36.828 -37.238 -11.522 1.00 18.69 106 LEU A O 1
ATOM 1621 N N . THR A 1 110 ? 36.341 -35.102 -12.093 1.00 19.97 107 THR A N 1
ATOM 1622 C CA . THR A 1 110 ? 36.768 -34.589 -10.793 1.00 16.86 107 THR A CA 1
ATOM 1623 C C . THR A 1 110 ? 36.103 -35.351 -9.659 1.00 18.68 107 THR A C 1
ATOM 1624 O O . THR A 1 110 ? 36.773 -35.829 -8.731 1.00 18.23 107 THR A O 1
ATOM 1635 N N . LEU A 1 111 ? 34.773 -35.466 -9.704 1.00 17.63 108 LEU A N 1
ATOM 1636 C CA . LEU A 1 111 ? 34.092 -36.058 -8.562 1.00 18.57 108 LEU A CA 1
ATOM 1637 C C . LEU A 1 111 ? 34.236 -37.580 -8.539 1.00 21.14 108 LEU A C 1
ATOM 1638 O O . LEU A 1 111 ? 34.237 -38.175 -7.455 1.00 20.93 108 LEU A O 1
ATOM 1654 N N . SER A 1 112 ? 34.407 -38.248 -9.683 1.00 22.73 109 SER A N 1
ATOM 1655 C CA . SER A 1 112 ? 34.628 -39.690 -9.598 1.00 22.50 109 SER A CA 1
ATOM 1656 C C . SER A 1 112 ? 35.931 -39.975 -8.869 1.00 24.63 109 SER A C 1
ATOM 1657 O O . SER A 1 112 ? 36.028 -40.915 -8.077 1.00 23.10 109 SER A O 1
ATOM 1665 N N . TYR A 1 113 ? 36.946 -39.147 -9.110 1.00 21.14 110 TYR A N 1
ATOM 1666 C CA . TYR A 1 113 ? 38.191 -39.261 -8.381 1.00 19.52 110 TYR A CA 1
ATOM 1667 C C . TYR A 1 113 ? 37.981 -39.052 -6.891 1.00 18.96 110 TYR A C 1
ATOM 1668 O O . TYR A 1 113 ? 38.428 -39.856 -6.069 1.00 19.87 110 TYR A O 1
ATOM 1686 N N . LEU A 1 114 ? 37.318 -37.958 -6.519 1.00 18.42 111 LEU A N 1
ATOM 1687 C CA . LEU A 1 114 ? 37.204 -37.621 -5.102 1.00 17.15 111 LEU A CA 1
ATOM 1688 C C . LEU A 1 114 ? 36.353 -38.640 -4.351 1.00 17.53 111 LEU A C 1
ATOM 1689 O O . LEU A 1 114 ? 36.692 -39.022 -3.227 1.00 19.11 111 LEU A O 1
ATOM 1705 N N . VAL A 1 115 ? 35.256 -39.108 -4.958 1.00 21.59 112 VAL A N 1
ATOM 1706 C CA . VAL A 1 115 ? 34.390 -40.056 -4.254 1.00 20.39 112 VAL A CA 1
ATOM 1707 C C . VAL A 1 115 ? 35.163 -41.325 -3.925 1.00 22.51 112 VAL A C 1
ATOM 1708 O O . VAL A 1 115 ? 35.105 -41.835 -2.797 1.00 20.49 112 VAL A O 1
ATOM 1721 N N . ASP A 1 116 ? 35.936 -41.832 -4.890 1.00 22.69 113 ASP A N 1
ATOM 1722 C CA . ASP A 1 116 ? 36.733 -43.026 -4.655 1.00 25.92 113 ASP A CA 1
ATOM 1723 C C . ASP A 1 116 ? 37.789 -42.783 -3.592 1.00 19.52 113 ASP A C 1
ATOM 1724 O O . ASP A 1 116 ? 38.046 -43.640 -2.746 1.00 22.73 113 ASP A O 1
ATOM 1733 N N . LEU A 1 117 ? 38.388 -41.590 -3.583 1.00 18.92 114 LEU A N 1
ATOM 1734 C CA . LEU A 1 117 ? 39.370 -41.280 -2.553 1.00 19.34 114 LEU A CA 1
ATOM 1735 C C . LEU A 1 117 ? 38.759 -41.314 -1.156 1.00 18.24 114 LEU A C 1
ATOM 1736 O O . LEU A 1 117 ? 39.346 -41.871 -0.221 1.00 18.16 114 LEU A O 1
ATOM 1752 N N . PHE A 1 118 ? 37.572 -40.740 -0.984 1.00 18.23 115 PHE A N 1
ATOM 1753 C CA . PHE A 1 118 ? 36.992 -40.692 0.350 1.00 19.51 115 PHE A CA 1
ATOM 1754 C C . PHE A 1 118 ? 36.471 -42.063 0.789 1.00 18.06 115 PHE A C 1
ATOM 1755 O O . PHE A 1 118 ? 36.548 -42.400 1.973 1.00 22.02 115 PHE A O 1
ATOM 1772 N N . LYS A 1 119 ? 35.969 -42.871 -0.146 1.00 25.36 116 LYS A N 1
ATOM 1773 C CA . LYS A 1 119 ? 35.606 -44.242 0.207 1.00 25.21 116 LYS A CA 1
ATOM 1774 C C . LYS A 1 119 ? 36.827 -45.055 0.612 1.00 22.82 116 LYS A C 1
ATOM 1775 O O . LYS A 1 119 ? 36.794 -45.758 1.629 1.00 23.11 116 LYS A O 1
ATOM 1794 N N . TYR A 1 120 ? 37.924 -44.951 -0.151 1.00 22.85 117 TYR A N 1
ATOM 1795 C CA . TYR A 1 120 ? 39.173 -45.596 0.245 1.00 20.63 117 TYR A CA 1
ATOM 1796 C C . TYR A 1 120 ? 39.594 -45.200 1.658 1.00 24.96 117 TYR A C 1
ATOM 1797 O O . TYR A 1 120 ? 40.087 -46.034 2.426 1.00 21.36 117 TYR A O 1
ATOM 1815 N N . ARG A 1 121 ? 39.418 -43.919 2.027 1.00 21.27 118 ARG A N 1
ATOM 1816 C CA . ARG A 1 121 ? 39.763 -43.444 3.368 1.00 19.56 118 ARG A CA 1
ATOM 1817 C C . ARG A 1 121 ? 38.720 -43.773 4.434 1.00 19.84 118 ARG A C 1
ATOM 1818 O O . ARG A 1 121 ? 38.849 -43.298 5.573 1.00 25.64 118 ARG A O 1
ATOM 1839 N N . LYS A 1 122 ? 37.702 -44.556 4.091 1.00 22.43 119 LYS A N 1
ATOM 1840 C CA . LYS A 1 122 ? 36.773 -45.150 5.053 1.00 25.41 119 LYS A CA 1
ATOM 1841 C C . LYS A 1 122 ? 35.726 -44.163 5.566 1.00 16.54 119 LYS A C 1
ATOM 1842 O O . LYS A 1 122 ? 35.241 -44.291 6.693 1.00 21.80 119 LYS A O 1
ATOM 1861 N N . ALA A 1 123 ? 35.335 -43.206 4.724 1.00 17.96 120 ALA A N 1
ATOM 1862 C CA . ALA A 1 123 ? 34.178 -42.394 5.024 1.00 16.15 120 ALA A CA 1
ATOM 1863 C C . ALA A 1 123 ? 32.986 -43.284 5.332 1.00 23.55 120 ALA A C 1
ATOM 1864 O O . ALA A 1 123 ? 32.824 -44.352 4.736 1.00 20.67 120 ALA A O 1
ATOM 1871 N N . LYS A 1 124 ? 32.169 -42.857 6.282 1.00 19.89 121 LYS A N 1
ATOM 1872 C CA . LYS A 1 124 ? 30.934 -43.580 6.561 1.00 22.74 121 LYS A CA 1
ATOM 1873 C C . LYS A 1 124 ? 29.922 -43.449 5.423 1.00 25.32 121 LYS A C 1
ATOM 1874 O O . LYS A 1 124 ? 29.196 -44.403 5.126 1.00 22.45 121 LYS A O 1
ATOM 1893 N N . SER A 1 125 ? 29.842 -42.280 4.789 1.00 19.90 122 SER A N 1
ATOM 1894 C CA . SER A 1 125 ? 28.965 -42.035 3.656 1.00 16.65 122 SER A CA 1
ATOM 1895 C C . SER A 1 125 ? 29.553 -40.868 2.886 1.00 18.38 122 SER A C 1
ATOM 1896 O O . SER A 1 125 ? 30.277 -40.043 3.450 1.00 18.63 122 SER A O 1
ATOM 1904 N N . VAL A 1 126 ? 29.217 -40.799 1.602 1.00 18.81 123 VAL A N 1
ATOM 1905 C CA . VAL 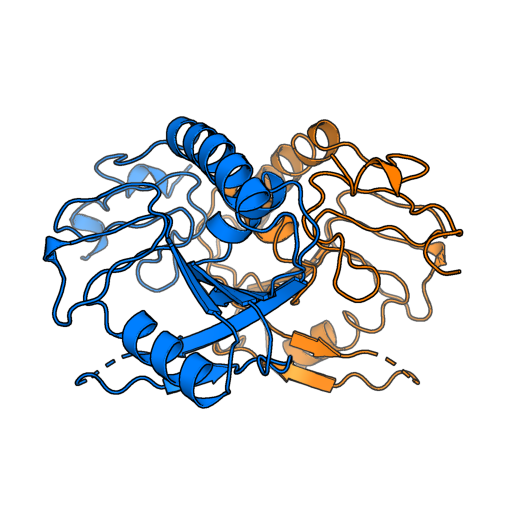A 1 126 ? 29.682 -39.731 0.723 1.00 18.81 123 VAL A CA 1
ATOM 1906 C C . VAL A 1 126 ? 28.482 -39.322 -0.117 1.00 21.76 123 VAL A C 1
ATOM 1907 O O . VAL A 1 126 ? 27.876 -40.162 -0.789 1.00 22.73 123 VAL A O 1
ATOM 1920 N N . LYS A 1 127 ? 28.108 -38.059 -0.030 1.00 15.79 124 LYS A N 1
ATOM 1921 C CA . LYS A 1 127 ? 27.117 -37.445 -0.902 1.00 15.95 124 LYS A CA 1
ATOM 1922 C C . LYS A 1 127 ? 27.721 -36.203 -1.552 1.00 19.59 124 LYS A C 1
ATOM 1923 O O . LYS A 1 127 ? 28.736 -35.674 -1.093 1.00 16.05 124 LYS A O 1
ATOM 1942 N N . ILE A 1 128 ? 27.071 -35.753 -2.624 1.00 15.25 125 ILE A N 1
ATOM 1943 C CA . ILE A 1 128 ? 27.486 -34.595 -3.413 1.00 13.59 125 ILE A CA 1
ATOM 1944 C C . ILE A 1 128 ? 26.338 -33.601 -3.545 1.00 20.25 125 ILE A C 1
ATOM 1945 O O . ILE A 1 128 ? 25.204 -33.967 -3.872 1.00 16.87 125 ILE A O 1
ATOM 1961 N N . VAL A 1 129 ? 26.640 -32.323 -3.360 1.00 13.28 126 VAL A N 1
ATOM 1962 C CA . VAL A 1 129 ? 25.731 -31.246 -3.741 1.00 12.33 126 VAL A CA 1
ATOM 1963 C C . VAL A 1 129 ? 26.457 -30.332 -4.718 1.00 21.75 126 VAL A C 1
ATOM 1964 O O . VAL A 1 129 ? 27.567 -29.868 -4.442 1.00 17.26 126 VAL A O 1
ATOM 1977 N N . THR A 1 130 ? 25.840 -30.094 -5.864 1.00 16.02 127 THR A N 1
ATOM 1978 C CA . THR A 1 130 ? 26.456 -29.231 -6.876 1.00 14.34 127 THR A CA 1
ATOM 1979 C C . THR A 1 130 ? 25.482 -28.139 -7.261 1.00 14.52 127 THR A C 1
ATOM 1980 O O . THR A 1 130 ? 24.274 -28.384 -7.342 1.00 15.55 127 THR A O 1
ATOM 1991 N N . LEU A 1 131 ? 25.999 -26.927 -7.525 1.00 13.31 128 LEU A N 1
ATOM 1992 C CA . LEU A 1 131 ? 25.131 -25.848 -7.971 1.00 14.01 128 LEU A CA 1
ATOM 1993 C C . LEU A 1 131 ? 24.544 -26.155 -9.343 1.00 15.67 128 LEU A C 1
ATOM 1994 O O . LEU A 1 131 ? 23.322 -26.029 -9.552 1.00 15.28 128 LEU A O 1
ATOM 2010 N N . LEU A 1 132 ? 25.404 -26.553 -10.271 1.00 15.12 129 LEU A N 1
ATOM 2011 C CA . LEU A 1 132 ? 25.062 -26.802 -11.663 1.00 13.19 129 LEU A CA 1
ATOM 2012 C C . LEU A 1 132 ? 25.415 -28.223 -12.069 1.00 16.23 129 LEU A C 1
ATOM 2013 O O . LEU A 1 132 ? 26.383 -28.812 -11.601 1.00 13.32 129 LEU A O 1
ATOM 2029 N N . ASP A 1 133 ? 24.635 -28.780 -12.996 1.00 16.90 130 ASP A N 1
ATOM 2030 C CA . ASP A 1 133 ? 24.944 -30.069 -13.575 1.00 16.57 130 ASP A CA 1
ATOM 2031 C C . ASP A 1 133 ? 24.756 -29.937 -15.076 1.00 13.09 130 ASP A C 1
ATOM 2032 O O . ASP A 1 133 ? 23.755 -29.366 -15.518 1.00 15.98 130 ASP A O 1
ATOM 2041 N N . LYS A 1 134 ? 25.726 -30.432 -15.835 1.00 15.24 131 LYS A N 1
ATOM 2042 C CA . LYS A 1 134 ? 25.740 -30.399 -17.299 1.00 15.63 131 LYS A CA 1
ATOM 2043 C C . LYS A 1 134 ? 25.754 -31.844 -17.768 1.00 14.99 131 LYS A C 1
ATOM 2044 O O . LYS A 1 134 ? 26.808 -32.395 -18.095 1.00 16.13 131 LYS A O 1
ATOM 2063 N N . PRO A 1 135 ? 24.588 -32.511 -17.814 1.00 16.53 132 PRO A N 1
ATOM 2064 C CA . PRO A 1 135 ? 24.601 -33.960 -18.083 1.00 17.77 132 PRO A CA 1
ATOM 2065 C C . PRO A 1 135 ? 25.117 -34.338 -19.471 1.00 15.05 132 PRO A C 1
ATOM 2066 O O . PRO A 1 135 ? 25.675 -35.444 -19.623 1.00 16.39 132 PRO A O 1
ATOM 2077 N N . THR A 1 136 ? 25.004 -33.438 -20.443 1.00 15.72 133 THR A N 1
ATOM 2078 C CA . THR A 1 136 ? 25.512 -33.685 -21.786 1.00 15.94 133 THR A CA 1
ATOM 2079 C C . THR A 1 136 ? 27.029 -33.764 -21.817 1.00 16.79 133 THR A C 1
ATOM 2080 O O . THR A 1 136 ? 27.590 -34.250 -22.802 1.00 19.86 133 THR A O 1
ATOM 2091 N N . GLY A 1 137 ? 27.719 -33.309 -20.762 1.00 16.36 134 GLY A N 1
ATOM 2092 C CA . GLY A 1 137 ? 29.167 -33.399 -20.807 1.00 17.23 134 GLY A CA 1
ATOM 2093 C C . GLY A 1 137 ? 29.760 -34.698 -20.332 1.00 15.37 134 GLY A C 1
ATOM 2094 O O . GLY A 1 137 ? 30.983 -34.878 -20.402 1.00 17.71 134 GLY A O 1
ATOM 2098 N N . ARG A 1 138 ? 28.954 -35.640 -19.829 1.00 15.71 135 ARG A N 1
ATOM 2099 C CA . ARG A 1 138 ? 29.507 -36.768 -19.106 1.00 15.54 135 ARG A CA 1
ATOM 2100 C C . ARG A 1 138 ? 30.388 -37.660 -19.968 1.00 17.28 135 ARG A C 1
ATOM 2101 O O . ARG A 1 138 ? 30.044 -38.010 -21.106 1.00 18.43 135 ARG A O 1
ATOM 2122 N N . LYS A 1 139 ? 31.523 -38.048 -19.381 1.00 16.72 136 LYS A N 1
ATOM 2123 C CA . LYS A 1 139 ? 32.417 -39.076 -19.875 1.00 17.06 136 LYS A CA 1
ATOM 2124 C C . LYS A 1 139 ? 32.507 -40.276 -18.951 1.00 18.27 136 LYS A C 1
ATOM 2125 O O . LYS A 1 139 ? 33.034 -41.312 -19.364 1.00 25.37 136 LYS A O 1
ATOM 2144 N N . VAL A 1 140 ? 32.024 -40.162 -17.719 1.00 22.06 137 VAL A N 1
ATOM 2145 C CA . VAL A 1 140 ? 31.947 -41.279 -16.785 1.00 21.17 137 VAL A CA 1
ATOM 2146 C C . VAL A 1 140 ? 30.612 -41.138 -16.072 1.00 21.62 137 VAL A C 1
ATOM 2147 O O . VAL A 1 140 ? 29.977 -40.081 -16.098 1.00 25.36 137 VAL A O 1
ATOM 2160 N N . ASP A 1 141 ? 30.163 -42.228 -15.466 1.00 23.00 138 ASP A N 1
ATOM 2161 C CA . ASP A 1 141 ? 28.854 -42.219 -14.822 1.00 22.22 138 ASP A CA 1
ATOM 2162 C C . ASP A 1 141 ? 29.001 -41.609 -13.437 1.00 22.38 138 ASP A C 1
ATOM 2163 O O . ASP A 1 141 ? 29.710 -42.147 -12.578 1.00 27.47 138 ASP A O 1
ATOM 2172 N N . LEU A 1 142 ? 28.377 -40.459 -13.233 1.00 20.59 139 LEU A N 1
ATOM 2173 C CA . LEU A 1 142 ? 28.488 -39.784 -11.949 1.00 20.58 139 LEU A CA 1
ATOM 2174 C C . LEU A 1 142 ? 27.304 -38.862 -11.800 1.00 16.49 139 LEU A C 1
ATOM 2175 O O . LEU A 1 142 ? 27.074 -37.999 -12.648 1.00 16.70 139 LEU A O 1
ATOM 2191 N N . LYS A 1 143 ? 26.551 -39.047 -10.720 1.00 16.97 140 LYS A N 1
ATOM 2192 C CA . LYS A 1 143 ? 25.446 -38.170 -10.422 1.00 16.43 140 LYS A CA 1
ATOM 2193 C C . LYS A 1 143 ? 25.574 -37.690 -8.992 1.00 14.56 140 LYS A C 1
ATOM 2194 O O . LYS A 1 143 ? 26.048 -38.416 -8.116 1.00 20.42 140 LYS A O 1
ATOM 2213 N N . ALA A 1 144 ? 25.152 -36.458 -8.793 1.00 15.15 141 ALA A N 1
ATOM 2214 C CA . ALA A 1 144 ? 25.110 -35.877 -7.469 1.00 16.66 141 ALA A CA 1
ATOM 2215 C C . ALA A 1 144 ? 23.812 -36.269 -6.769 1.00 17.58 141 ALA A C 1
ATOM 2216 O O . ALA A 1 144 ? 22.782 -36.504 -7.396 1.00 19.36 141 ALA A O 1
ATOM 2223 N N . ASP A 1 145 ? 23.858 -36.234 -5.445 1.00 16.17 142 ASP A N 1
ATOM 2224 C CA . ASP A 1 145 ? 22.660 -36.459 -4.638 1.00 14.16 142 ASP A CA 1
ATOM 2225 C C . ASP A 1 145 ? 21.734 -35.265 -4.655 1.00 15.40 142 ASP A C 1
ATOM 2226 O O . ASP A 1 145 ? 20.513 -35.428 -4.466 1.00 18.15 142 ASP A O 1
ATOM 2235 N N . TYR A 1 146 ? 22.285 -34.049 -4.803 1.00 16.22 143 TYR A N 1
ATOM 2236 C CA . TYR A 1 146 ? 21.573 -32.781 -4.757 1.00 13.40 143 TYR A CA 1
ATOM 2237 C C . TYR A 1 146 ? 22.106 -31.873 -5.871 1.00 17.80 143 TYR A C 1
ATOM 2238 O O . TYR A 1 146 ? 23.324 -31.678 -5.962 1.00 17.84 143 TYR A O 1
ATOM 2256 N N . VAL A 1 147 ? 21.207 -31.315 -6.695 1.00 14.48 144 VAL A N 1
ATOM 2257 C CA . VAL A 1 147 ? 21.590 -30.464 -7.828 1.00 15.78 144 VAL A CA 1
ATOM 2258 C C . VAL A 1 147 ? 20.764 -29.189 -7.804 1.00 16.59 144 VAL A C 1
ATOM 2259 O O . VAL A 1 147 ? 19.536 -29.242 -7.720 1.00 21.37 144 VAL A O 1
ATOM 2272 N N . GLY A 1 148 ? 21.430 -28.041 -7.900 1.00 14.17 145 GLY A N 1
ATOM 2273 C CA . GLY A 1 148 ? 20.732 -26.779 -7.972 1.00 15.25 145 GLY A CA 1
ATOM 2274 C C . GLY A 1 148 ? 19.976 -26.600 -9.279 1.00 19.21 145 GLY A C 1
ATOM 2275 O O . GLY A 1 148 ? 18.749 -26.398 -9.292 1.00 19.50 145 GLY A O 1
ATOM 2279 N N . PHE A 1 149 ? 20.724 -26.637 -10.386 1.00 15.49 146 PHE A N 1
ATOM 2280 C CA . PHE A 1 149 ? 20.204 -26.367 -11.718 1.00 16.15 146 PHE A CA 1
ATOM 2281 C C . PHE A 1 149 ? 20.890 -27.254 -12.747 1.00 18.93 146 PHE A C 1
ATOM 2282 O O . PHE A 1 149 ? 22.059 -27.610 -12.627 1.00 17.62 146 PHE A O 1
ATOM 2299 N N . THR A 1 150 ? 20.149 -27.637 -13.769 1.00 19.35 147 THR A N 1
ATOM 2300 C CA A THR A 1 150 ? 20.730 -28.280 -14.930 0.65 18.45 147 THR A CA 1
ATOM 2301 C CA B THR A 1 150 ? 20.741 -28.282 -14.936 0.35 18.48 147 THR A CA 1
ATOM 2302 C C . THR A 1 150 ? 21.003 -27.230 -15.997 1.00 17.86 147 THR A C 1
ATOM 2303 O O . THR A 1 150 ? 20.212 -26.305 -16.178 1.00 24.54 147 THR A O 1
ATOM 2322 N N . VAL A 1 151 ? 22.136 -27.368 -16.681 1.00 18.48 148 VAL A N 1
ATOM 2323 C CA . VAL A 1 151 ? 22.507 -26.378 -17.695 1.00 21.71 148 VAL A CA 1
ATOM 2324 C C . VAL A 1 151 ? 22.796 -27.083 -19.013 1.00 15.31 148 VAL A C 1
ATOM 2325 O O . VAL A 1 151 ? 23.146 -28.273 -19.066 1.00 15.57 148 VAL A O 1
ATOM 2338 N N . PRO A 1 152 ? 22.667 -26.349 -20.111 1.00 21.58 149 PRO A N 1
ATOM 2339 C CA . PRO A 1 152 ? 22.880 -26.942 -21.440 1.00 23.05 149 PRO A CA 1
ATOM 2340 C C . PRO A 1 152 ? 24.359 -27.095 -21.790 1.00 25.78 149 PRO A C 1
ATOM 2341 O O . PRO A 1 152 ? 25.261 -26.784 -21.015 1.00 19.80 149 PRO A O 1
ATOM 2352 N N . HIS A 1 153 ? 24.605 -27.607 -22.996 1.00 22.98 150 HIS A N 1
ATOM 2353 C CA . HIS A 1 153 ? 25.958 -27.959 -23.415 1.00 23.35 150 HIS A CA 1
ATOM 2354 C C . HIS A 1 153 ? 26.664 -26.716 -23.953 1.00 32.16 150 HIS A C 1
ATOM 2355 O O . HIS A 1 153 ? 26.908 -26.557 -25.152 1.00 28.40 150 HIS A O 1
ATOM 2369 N N . GLU A 1 154 ? 27.004 -25.817 -23.031 1.00 23.64 151 GLU A N 1
ATOM 2370 C CA . GLU A 1 154 ? 27.802 -24.656 -23.396 1.00 28.01 151 GLU A CA 1
ATOM 2371 C C . GLU A 1 154 ? 28.659 -24.241 -22.210 1.00 30.63 151 GLU A C 1
ATOM 2372 O O . GLU A 1 154 ? 28.437 -24.665 -21.084 1.00 22.05 151 GLU A O 1
ATOM 2384 N N . PHE A 1 155 ? 29.647 -23.397 -22.483 1.00 24.69 152 PHE A N 1
ATOM 2385 C CA . PHE A 1 155 ? 30.565 -22.960 -21.431 1.00 23.57 152 PHE A CA 1
ATOM 2386 C C . PHE A 1 155 ? 29.945 -21.811 -20.656 1.00 21.26 152 PHE A C 1
ATOM 2387 O O . PHE A 1 155 ? 29.645 -20.762 -21.227 1.00 23.09 152 PHE A O 1
ATOM 2404 N N . VAL A 1 156 ? 29.747 -22.003 -19.347 1.00 16.51 153 VAL A N 1
ATOM 2405 C CA . VAL A 1 156 ? 29.146 -20.979 -18.507 1.00 17.10 153 VAL A CA 1
ATOM 2406 C C . VAL A 1 156 ? 30.205 -20.424 -17.552 1.00 15.74 153 VAL A C 1
ATOM 2407 O O . VAL A 1 156 ? 31.240 -21.052 -17.284 1.00 15.94 153 VAL A O 1
ATOM 2420 N N . VAL A 1 157 ? 29.937 -19.216 -17.066 1.00 16.60 154 VAL A N 1
ATOM 2421 C CA . VAL A 1 157 ? 30.806 -18.562 -16.090 1.00 16.57 154 VAL A CA 1
ATOM 2422 C C . VAL A 1 157 ? 29.937 -17.947 -15.002 1.00 17.81 154 VAL A C 1
ATOM 2423 O O . VAL A 1 157 ? 28.737 -17.721 -15.171 1.00 16.14 154 VAL A O 1
ATOM 2436 N N . GLY A 1 158 ? 30.575 -17.631 -13.894 1.00 15.46 155 GLY A N 1
ATOM 2437 C CA . GLY A 1 158 ? 29.925 -16.900 -12.837 1.00 15.22 155 GLY A CA 1
ATOM 2438 C C . GLY A 1 158 ? 29.638 -17.771 -11.629 1.00 12.07 155 GLY A C 1
ATOM 2439 O O . GLY A 1 158 ? 29.690 -19.007 -11.677 1.00 13.55 155 GLY A O 1
ATOM 2443 N N . TYR A 1 159 ? 29.386 -17.093 -10.512 1.00 15.06 156 TYR A N 1
ATOM 2444 C CA A TYR A 1 159 ? 29.066 -17.734 -9.241 0.40 14.26 156 TYR A CA 1
ATOM 2445 C CA B TYR A 1 159 ? 29.056 -17.741 -9.246 0.60 14.21 156 TYR A CA 1
ATOM 2446 C C . TYR A 1 159 ? 30.034 -18.883 -8.955 1.00 15.57 156 TYR A C 1
ATOM 2447 O O . TYR A 1 159 ? 29.650 -19.993 -8.589 1.00 16.58 156 TYR A O 1
ATOM 2480 N N . GLY A 1 160 ? 31.333 -18.582 -9.108 1.00 14.37 157 GLY A N 1
ATOM 2481 C CA . GLY A 1 160 ? 32.404 -19.516 -8.867 1.00 14.33 157 GLY A CA 1
ATOM 2482 C C . GLY A 1 160 ? 33.142 -19.976 -10.116 1.00 14.46 157 GLY A C 1
ATOM 2483 O O . GLY A 1 160 ? 34.313 -20.331 -10.030 1.00 16.90 157 GLY A O 1
ATOM 2487 N N . LEU A 1 161 ? 32.466 -19.988 -11.259 1.00 14.27 158 LEU A N 1
ATOM 2488 C CA . LEU A 1 161 ? 32.977 -20.578 -12.489 1.00 15.13 158 LEU A CA 1
ATOM 2489 C C . LEU A 1 161 ? 33.771 -19.554 -13.296 1.00 14.69 158 LEU A C 1
ATOM 2490 O O . LEU A 1 161 ? 33.293 -18.439 -13.522 1.00 15.15 158 LEU A O 1
ATOM 2506 N N . ASP A 1 162 ? 35.000 -19.921 -13.689 1.00 13.19 159 ASP A N 1
ATOM 2507 C CA . ASP A 1 162 ? 35.916 -18.979 -14.324 1.00 12.02 159 ASP A CA 1
ATOM 2508 C C . ASP A 1 162 ? 36.082 -19.198 -15.824 1.00 14.72 159 ASP A C 1
ATOM 2509 O O . ASP A 1 162 ? 35.926 -20.312 -16.340 1.00 14.95 159 ASP A O 1
ATOM 2518 N N . TYR A 1 163 ? 36.492 -18.118 -16.510 1.00 14.81 160 TYR A N 1
ATOM 2519 C CA . TYR A 1 163 ? 37.173 -18.199 -17.807 1.00 15.68 160 TYR A CA 1
ATOM 2520 C C . TYR A 1 163 ? 38.550 -17.589 -17.576 1.00 18.37 160 TYR A C 1
ATOM 2521 O O . TYR A 1 163 ? 38.649 -16.397 -17.241 1.00 16.98 160 TYR A O 1
ATOM 2539 N N . LYS A 1 164 ? 39.577 -18.424 -17.685 1.00 16.80 161 LYS A N 1
ATOM 2540 C CA . LYS A 1 164 ? 40.982 -18.020 -17.487 1.00 17.58 161 LYS A CA 1
ATOM 2541 C C . LYS A 1 164 ? 41.127 -17.285 -16.152 1.00 17.15 161 LYS A C 1
ATOM 2542 O O . LYS A 1 164 ? 41.722 -16.203 -16.056 1.00 18.08 161 LYS A O 1
ATOM 2561 N N . GLU A 1 165 ? 40.530 -17.874 -15.113 1.00 15.15 162 GLU A N 1
ATOM 2562 C CA . GLU A 1 165 ? 40.530 -17.424 -13.721 1.00 13.03 162 GLU A CA 1
ATOM 2563 C C . GLU A 1 165 ? 39.696 -16.170 -13.433 1.00 13.61 162 GLU A C 1
ATOM 2564 O O . GLU A 1 165 ? 39.575 -15.787 -12.241 1.00 14.88 162 GLU A O 1
ATOM 2576 N N . GLN A 1 166 ? 39.104 -15.539 -14.419 1.00 13.75 163 GLN A N 1
ATOM 2577 C CA . GLN A 1 166 ? 38.246 -14.389 -14.197 1.00 14.00 163 GLN A CA 1
ATOM 2578 C C . GLN A 1 166 ? 36.771 -14.811 -14.229 1.00 14.93 163 GLN A C 1
ATOM 2579 O O . GLN A 1 166 ? 36.423 -15.944 -14.564 1.00 13.58 163 GLN A O 1
ATOM 2593 N N . TYR A 1 167 ? 35.904 -13.868 -13.864 1.00 15.48 164 TYR A N 1
ATOM 2594 C CA . TYR A 1 167 ? 34.442 -13.969 -13.840 1.00 13.69 164 TYR A CA 1
ATOM 2595 C C . TYR A 1 167 ? 33.873 -14.805 -12.687 1.00 17.84 164 TYR A C 1
ATOM 2596 O O . TYR A 1 167 ? 32.639 -14.915 -12.574 1.00 14.82 164 TYR A O 1
ATOM 2614 N N . ARG A 1 168 ? 34.711 -15.367 -11.803 1.00 13.35 165 ARG A N 1
ATOM 2615 C CA . ARG A 1 168 ? 34.171 -16.151 -10.700 1.00 14.30 165 ARG A CA 1
ATOM 2616 C C . ARG A 1 168 ? 33.255 -15.326 -9.802 1.00 15.46 165 ARG A C 1
ATOM 2617 O O . ARG A 1 168 ? 32.372 -15.894 -9.157 1.00 15.32 165 ARG A O 1
ATOM 2638 N N . ASN A 1 169 ? 33.468 -14.004 -9.727 1.00 14.66 166 ASN A N 1
ATOM 2639 C CA . ASN A 1 169 ? 32.751 -13.144 -8.802 1.00 15.19 166 ASN A CA 1
ATOM 2640 C C . ASN A 1 169 ? 31.450 -12.588 -9.362 1.00 17.03 166 ASN A C 1
ATOM 2641 O O . ASN A 1 169 ? 30.772 -11.828 -8.654 1.00 19.11 166 ASN A O 1
ATOM 2652 N N . LEU A 1 170 ? 31.042 -12.979 -10.569 1.00 16.96 167 LEU A N 1
ATOM 2653 C CA . LEU A 1 170 ? 29.691 -12.639 -11.002 1.00 17.70 167 LEU A CA 1
ATOM 2654 C C . LEU A 1 170 ? 28.664 -13.229 -10.037 1.00 15.50 167 LEU A C 1
ATOM 2655 O O . LEU A 1 170 ? 28.799 -14.381 -9.591 1.00 16.22 167 LEU A O 1
ATOM 2671 N N . PRO A 1 171 ? 27.618 -12.468 -9.694 1.00 17.56 168 PRO A N 1
ATOM 2672 C CA . PRO A 1 171 ? 26.602 -12.991 -8.773 1.00 17.80 168 PRO A CA 1
ATOM 2673 C C . PRO A 1 171 ? 25.503 -13.782 -9.467 1.00 21.10 168 PRO A C 1
ATOM 2674 O O . PRO A 1 171 ? 24.453 -14.057 -8.886 1.00 21.65 168 PRO A O 1
ATOM 2685 N N . TYR A 1 172 ? 25.749 -14.176 -10.706 1.00 18.31 169 TYR A N 1
ATOM 2686 C CA . TYR A 1 172 ? 24.814 -14.969 -11.483 1.00 18.30 169 TYR A CA 1
ATOM 2687 C C . TYR A 1 172 ? 25.617 -15.870 -12.412 1.00 17.43 169 TYR A C 1
ATOM 2688 O O . TYR A 1 172 ? 26.848 -15.775 -12.506 1.00 17.83 169 TYR A O 1
ATOM 2706 N N . VAL A 1 173 ? 24.922 -16.763 -13.104 1.00 15.44 170 VAL A N 1
ATOM 2707 C CA . VAL A 1 173 ? 25.553 -17.654 -14.074 1.00 16.01 170 VAL A CA 1
ATOM 2708 C C . VAL A 1 173 ? 25.165 -17.192 -15.477 1.00 21.92 170 VAL A C 1
ATOM 2709 O O . VAL A 1 173 ? 23.982 -17.008 -15.787 1.00 19.85 170 VAL A O 1
ATOM 2722 N N . GLY A 1 174 ? 26.159 -17.038 -16.331 1.00 17.41 171 GLY A N 1
ATOM 2723 C CA . GLY A 1 174 ? 25.923 -16.534 -17.670 1.00 21.10 171 GLY A CA 1
ATOM 2724 C C . GLY A 1 174 ? 26.806 -17.204 -18.711 1.00 20.27 171 GLY A C 1
ATOM 2725 O O . GLY A 1 174 ? 27.611 -18.078 -18.411 1.00 16.29 171 GLY A O 1
ATOM 2729 N N . VAL A 1 175 ? 26.573 -16.813 -19.957 1.00 20.36 172 VAL A N 1
ATOM 2730 C CA . VAL A 1 175 ? 27.401 -17.264 -21.074 1.00 20.91 172 VAL A CA 1
ATOM 2731 C C . VAL A 1 175 ? 28.101 -16.053 -21.661 1.00 15.38 172 VAL A C 1
ATOM 2732 O O . VAL A 1 175 ? 27.498 -14.983 -21.780 1.00 20.24 172 VAL A O 1
ATOM 2745 N N . LEU A 1 176 ? 29.389 -16.217 -21.994 1.00 21.21 173 LEU A N 1
ATOM 2746 C CA . LEU A 1 176 ? 30.214 -15.127 -22.511 1.00 24.48 173 LEU A CA 1
ATOM 2747 C C . LEU A 1 176 ? 29.926 -14.818 -23.978 1.00 22.63 173 LEU A C 1
ATOM 2748 O O . LEU A 1 176 ? 29.621 -15.711 -24.774 1.00 31.20 173 LEU A O 1
ATOM 2764 N N . LYS A 1 177 ? 30.036 -13.531 -24.325 1.00 26.08 174 LYS A N 1
ATOM 2765 C CA . LYS A 1 177 ? 29.951 -13.099 -25.716 1.00 26.87 174 LYS A CA 1
ATOM 2766 C C . LYS A 1 177 ? 31.089 -13.726 -26.517 1.00 29.28 174 LYS A C 1
ATOM 2767 O O . LYS A 1 177 ? 32.178 -13.968 -25.986 1.00 30.60 174 LYS A O 1
ATOM 2773 N N . PRO A 1 178 ? 30.862 -14.005 -27.806 1.00 43.22 175 PRO A N 1
ATOM 2774 C CA . PRO A 1 178 ? 31.910 -14.667 -28.602 1.00 54.10 175 PRO A CA 1
ATOM 2775 C C . PRO A 1 178 ? 33.216 -13.897 -28.626 1.00 27.93 175 PRO A C 1
ATOM 2776 O O . PRO A 1 178 ? 34.292 -14.510 -28.591 1.00 32.47 175 PRO A O 1
ATOM 2780 N N . SER A 1 179 ? 33.145 -12.562 -28.712 1.00 26.95 176 SER A N 1
ATOM 2781 C CA . SER A 1 179 ? 34.346 -11.744 -28.767 1.00 29.59 176 SER A CA 1
ATOM 2782 C C . SER A 1 179 ? 35.293 -12.010 -27.603 1.00 39.56 176 SER A C 1
ATOM 2783 O O . SER A 1 179 ? 36.506 -11.820 -27.740 1.00 35.27 176 SER A O 1
ATOM 2791 N N . VAL A 1 180 ? 34.771 -12.443 -26.449 1.00 32.35 177 VAL A N 1
ATOM 2792 C CA . VAL A 1 180 ? 35.651 -12.614 -25.293 1.00 27.22 177 VAL A CA 1
ATOM 2793 C C . VAL A 1 180 ? 36.664 -13.714 -25.558 1.00 25.08 177 VAL A C 1
ATOM 2794 O O . VAL A 1 180 ? 37.815 -13.638 -25.107 1.00 28.05 177 VAL A O 1
ATOM 2807 N N . TYR A 1 181 ? 36.271 -14.756 -26.284 1.00 35.47 178 TYR A N 1
ATOM 2808 C CA . TYR A 1 181 ? 37.215 -15.818 -26.604 1.00 41.38 178 TYR A CA 1
ATOM 2809 C C . TYR A 1 181 ? 38.321 -15.322 -27.529 1.00 63.06 178 TYR A C 1
ATOM 2810 O O . TYR A 1 181 ? 39.453 -15.815 -27.454 1.00 61.78 178 TYR A O 1
ATOM 2828 N N . SER A 1 182 ? 38.022 -14.341 -28.381 1.00 55.86 179 SER A N 1
ATOM 2829 C CA . SER A 1 182 ? 39.024 -13.738 -29.258 1.00 60.27 179 SER A CA 1
ATOM 2830 C C . SER A 1 182 ? 40.097 -13.017 -28.447 1.00 64.54 179 SER A C 1
ATOM 2831 O O . SER A 1 182 ? 40.991 -12.384 -29.011 1.00 77.38 179 SER A O 1
ATOM 2838 N N . ALA B 1 3 ? 16.647 -26.522 14.511 1.00 62.01 0 ALA B N 1
ATOM 2839 C CA . ALA B 1 3 ? 16.709 -25.181 15.080 1.00 48.89 0 ALA B CA 1
ATOM 2840 C C . ALA B 1 3 ? 17.640 -25.158 16.288 1.00 58.61 0 ALA B C 1
ATOM 2841 O O . ALA B 1 3 ? 17.333 -24.536 17.305 1.00 68.95 0 ALA B O 1
ATOM 2843 N N . MET B 1 4 ? 18.793 -25.815 16.159 1.00 44.74 1 MET B N 1
ATOM 2844 C CA . MET B 1 4 ? 19.629 -26.111 17.311 1.00 44.85 1 MET B CA 1
ATOM 2845 C C . MET B 1 4 ? 20.707 -25.062 17.566 1.00 31.14 1 MET B C 1
ATOM 2846 O O . MET B 1 4 ? 20.834 -24.585 18.695 1.00 35.86 1 MET B O 1
ATOM 2851 N N . MET B 1 5 ? 21.502 -24.689 16.552 1.00 26.56 2 MET B N 1
ATOM 2852 C CA A MET B 1 5 ? 22.651 -23.828 16.814 0.89 22.53 2 MET B CA 1
ATOM 2853 C CA B MET B 1 5 ? 22.651 -23.832 16.812 0.11 22.70 2 MET B CA 1
ATOM 2854 C C . MET B 1 5 ? 22.236 -22.528 17.491 1.00 20.19 2 MET B C 1
ATOM 2855 O O . MET B 1 5 ? 22.942 -22.032 18.370 1.00 22.48 2 MET B O 1
ATOM 2880 N N . ASN B 1 6 ? 21.105 -21.943 17.069 1.00 24.41 3 ASN B N 1
ATOM 2881 C CA . ASN B 1 6 ? 20.671 -20.669 17.627 1.00 23.09 3 ASN B CA 1
ATOM 2882 C C . ASN B 1 6 ? 20.525 -20.754 19.137 1.00 31.84 3 ASN B C 1
ATOM 2883 O O . ASN B 1 6 ? 20.776 -19.772 19.850 1.00 29.69 3 ASN B O 1
ATOM 2894 N N . GLN B 1 7 ? 20.132 -21.925 19.640 1.00 27.59 4 GLN B N 1
ATOM 2895 C CA . GLN B 1 7 ? 19.980 -22.122 21.078 1.00 30.08 4 GLN B CA 1
ATOM 2896 C C . GLN B 1 7 ? 21.305 -22.090 21.823 1.00 25.80 4 GLN B C 1
ATOM 2897 O O . GLN B 1 7 ? 21.314 -21.950 23.052 1.00 28.20 4 GLN B O 1
ATOM 2911 N N . ASP B 1 8 ? 22.425 -22.219 21.119 1.00 25.63 5 ASP B N 1
ATOM 2912 C CA . ASP B 1 8 ? 23.743 -22.097 21.708 1.00 18.29 5 ASP B CA 1
ATOM 2913 C C . ASP B 1 8 ? 24.267 -20.669 21.758 1.00 17.56 5 ASP B C 1
ATOM 2914 O O . ASP B 1 8 ? 25.382 -20.450 22.219 1.00 20.40 5 ASP B O 1
ATOM 2923 N N . ILE B 1 9 ? 23.543 -19.710 21.209 1.00 21.57 6 ILE B N 1
ATOM 2924 C CA . ILE B 1 9 ? 24.055 -18.360 21.015 1.00 24.66 6 ILE B CA 1
ATOM 2925 C C . ILE B 1 9 ? 23.403 -17.474 22.068 1.00 21.03 6 ILE B C 1
ATOM 2926 O O . ILE B 1 9 ? 22.169 -17.399 22.155 1.00 27.91 6 ILE B O 1
ATOM 2942 N N . GLU B 1 10 ? 24.236 -16.799 22.841 1.00 24.73 7 GLU B N 1
ATOM 2943 C CA . GLU B 1 10 ? 23.755 -15.909 23.886 1.00 28.60 7 GLU B CA 1
ATOM 2944 C C . GLU B 1 10 ? 23.264 -14.596 23.304 1.00 32.64 7 GLU B C 1
ATOM 2945 O O . GLU B 1 10 ? 22.221 -14.083 23.726 1.00 29.33 7 GLU B O 1
ATOM 2957 N N . LYS B 1 11 ? 23.970 -14.073 22.298 1.00 23.23 8 LYS B N 1
ATOM 2958 C CA . LYS B 1 11 ? 23.682 -12.761 21.736 1.00 21.12 8 LYS B CA 1
ATOM 2959 C C . LYS B 1 11 ? 24.125 -12.749 20.279 1.00 19.40 8 LYS B C 1
ATOM 2960 O O . LYS B 1 11 ? 25.208 -13.252 19.963 1.00 22.16 8 LYS B O 1
ATOM 2979 N N . VAL B 1 12 ? 23.278 -12.199 19.415 1.00 21.80 9 VAL B N 1
ATOM 2980 C CA . VAL B 1 12 ? 23.689 -11.855 18.051 1.00 22.00 9 VAL B CA 1
ATOM 2981 C C . VAL B 1 12 ? 24.419 -10.514 18.093 1.00 25.30 9 VAL B C 1
ATOM 2982 O O . VAL B 1 12 ? 23.840 -9.489 18.470 1.00 26.23 9 VAL B O 1
ATOM 2995 N N . LEU B 1 13 ? 25.691 -10.510 17.708 1.00 20.02 10 LEU B N 1
ATOM 2996 C CA A LEU B 1 13 ? 26.463 -9.279 17.711 0.58 20.36 10 LEU B CA 1
ATOM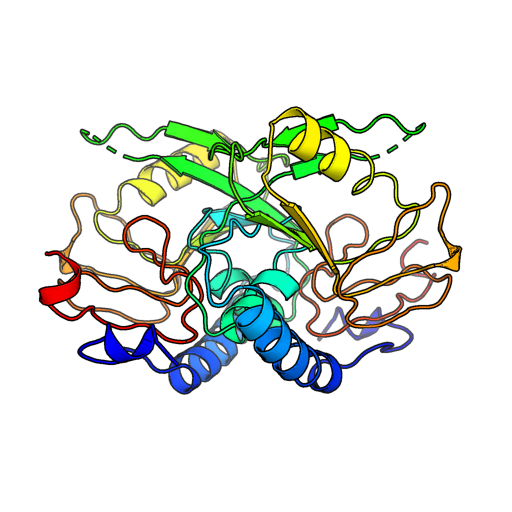 2997 C CA B LEU B 1 13 ? 26.469 -9.281 17.711 0.42 20.40 10 LEU B CA 1
ATOM 2998 C C . LEU B 1 13 ? 26.260 -8.491 16.426 1.00 21.36 10 LEU B C 1
ATOM 2999 O O . LEU B 1 13 ? 26.164 -7.255 16.453 1.00 21.22 10 LEU B O 1
ATOM 3028 N N . ILE B 1 14 ? 26.198 -9.188 15.300 1.00 17.81 11 ILE B N 1
ATOM 3029 C CA . ILE B 1 14 ? 26.086 -8.579 13.983 1.00 21.47 11 ILE B CA 1
ATOM 3030 C C . ILE B 1 14 ? 25.130 -9.445 13.176 1.00 19.85 11 ILE B C 1
ATOM 3031 O O . ILE B 1 14 ? 25.392 -10.636 12.964 1.00 21.05 11 ILE B O 1
ATOM 3047 N N . SER B 1 15 ? 24.029 -8.859 12.730 1.00 20.70 12 SER B N 1
ATOM 3048 C CA . SER B 1 15 ? 22.980 -9.602 12.071 1.00 15.99 12 SER B CA 1
ATOM 3049 C C . SER B 1 15 ? 23.327 -9.826 10.604 1.00 16.38 12 SER B C 1
ATOM 3050 O O . SER B 1 15 ? 24.211 -9.161 10.038 1.00 20.31 12 SER B O 1
ATOM 3058 N N . GLU B 1 16 ? 22.616 -10.781 9.997 1.00 19.19 13 GLU B N 1
ATOM 3059 C CA . GLU B 1 16 ? 22.788 -11.060 8.576 1.00 19.91 13 GLU B CA 1
ATOM 3060 C C . GLU B 1 16 ? 22.444 -9.831 7.739 1.00 22.58 13 GLU B C 1
ATOM 3061 O O . GLU B 1 16 ? 23.139 -9.515 6.771 1.00 21.93 13 GLU B O 1
ATOM 3073 N N . GLU B 1 17 ? 21.405 -9.093 8.129 1.00 25.91 14 GLU B N 1
ATOM 3074 C CA . GLU B 1 17 ? 21.054 -7.888 7.374 1.00 28.10 14 GLU B CA 1
ATOM 3075 C C . GLU B 1 17 ? 22.151 -6.828 7.467 1.00 23.12 14 GLU B C 1
ATOM 3076 O O . GLU B 1 17 ? 22.420 -6.113 6.485 1.00 22.42 14 GLU B O 1
ATOM 3088 N N . GLN B 1 18 ? 22.787 -6.687 8.629 1.00 19.46 15 GLN B N 1
ATOM 3089 C CA . GLN B 1 18 ? 23.900 -5.754 8.754 1.00 20.39 15 GLN B CA 1
ATOM 3090 C C . GLN B 1 18 ? 25.063 -6.168 7.857 1.00 21.11 15 GLN B C 1
ATOM 3091 O O . GLN B 1 18 ? 25.690 -5.330 7.207 1.00 22.00 15 GLN B O 1
ATOM 3105 N N . ILE B 1 19 ? 25.388 -7.460 7.837 1.00 20.97 16 ILE B N 1
ATOM 3106 C CA . ILE B 1 19 ? 26.508 -7.910 7.008 1.00 19.30 16 ILE B CA 1
ATOM 3107 C C . ILE B 1 19 ? 26.211 -7.655 5.540 1.00 21.44 16 ILE B C 1
ATOM 3108 O O . ILE B 1 19 ? 27.079 -7.203 4.783 1.00 22.09 16 ILE B O 1
ATOM 3124 N N . GLN B 1 20 ? 24.980 -7.947 5.117 1.00 20.30 17 GLN B N 1
ATOM 3125 C CA . GLN B 1 20 ? 24.587 -7.780 3.720 1.00 23.86 17 GLN B CA 1
ATOM 3126 C C . GLN B 1 20 ? 24.728 -6.329 3.279 1.00 25.39 17 GLN B C 1
ATOM 3127 O O . GLN B 1 20 ? 25.281 -6.043 2.207 1.00 23.98 17 GLN B O 1
ATOM 3141 N N . GLU B 1 21 ? 24.291 -5.388 4.108 1.00 25.04 18 GLU B N 1
ATOM 3142 C CA A GLU B 1 21 ? 24.489 -3.983 3.775 0.44 23.01 18 GLU B CA 1
ATOM 3143 C CA B GLU B 1 21 ? 24.491 -3.978 3.785 0.56 23.00 18 GLU B CA 1
ATOM 3144 C C . GLU B 1 21 ? 25.972 -3.623 3.706 1.00 25.75 18 GLU B C 1
ATOM 3145 O O . GLU B 1 21 ? 26.396 -2.898 2.799 1.00 25.10 18 GLU B O 1
ATOM 3166 N N . LYS B 1 22 ? 26.789 -4.112 4.643 1.00 20.03 19 LYS B N 1
ATOM 3167 C CA A LYS B 1 22 ? 28.189 -3.702 4.658 0.57 20.93 19 LYS B CA 1
ATOM 3168 C CA B LYS B 1 22 ? 28.191 -3.700 4.655 0.43 20.99 19 LYS B CA 1
ATOM 3169 C C . LYS B 1 22 ? 28.954 -4.284 3.467 1.00 22.40 19 LYS B C 1
ATOM 3170 O O . LYS B 1 22 ? 29.842 -3.623 2.916 1.00 25.47 19 LYS B O 1
ATOM 3205 N N . VAL B 1 23 ? 28.639 -5.521 3.054 1.00 22.15 20 VAL B N 1
ATOM 3206 C CA . VAL B 1 23 ? 29.377 -6.069 1.909 1.00 23.20 20 VAL B CA 1
ATOM 3207 C C . VAL B 1 23 ? 28.989 -5.341 0.622 1.00 24.17 20 VAL B C 1
ATOM 3208 O O . VAL B 1 23 ? 29.825 -5.128 -0.266 1.00 26.65 20 VAL B O 1
ATOM 3221 N N . LEU B 1 24 ? 27.720 -4.952 0.494 1.00 24.73 21 LEU B N 1
ATOM 3222 C CA . LEU B 1 24 ? 27.313 -4.116 -0.634 1.00 28.22 21 LEU B CA 1
ATOM 3223 C C . LEU B 1 24 ? 28.130 -2.824 -0.678 1.00 27.24 21 LEU B C 1
ATOM 3224 O O . LEU B 1 24 ? 28.630 -2.424 -1.743 1.00 23.69 21 LEU B O 1
ATOM 3240 N N . GLU B 1 25 ? 28.314 -2.173 0.481 1.00 23.06 22 GLU B N 1
ATOM 3241 C CA . GLU B 1 25 ? 29.098 -0.938 0.549 1.00 26.74 22 GLU B CA 1
ATOM 3242 C C . GLU B 1 25 ? 30.570 -1.167 0.218 1.00 29.22 22 GLU B C 1
ATOM 3243 O O . GLU B 1 25 ? 31.149 -0.456 -0.618 1.00 23.60 22 GLU B O 1
ATOM 3255 N N . LEU B 1 26 ? 31.213 -2.122 0.900 1.00 19.61 23 LEU B N 1
ATOM 3256 C CA . LEU B 1 26 ? 32.633 -2.341 0.695 1.00 19.41 23 LEU B CA 1
ATOM 3257 C C . LEU B 1 26 ? 32.896 -2.816 -0.734 1.00 16.52 23 LEU B C 1
ATOM 3258 O O . LEU B 1 26 ? 33.923 -2.472 -1.330 1.00 18.98 23 LEU B O 1
ATOM 3274 N N . GLY B 1 27 ? 32.005 -3.658 -1.262 1.00 19.51 24 GLY B N 1
ATOM 3275 C CA . GLY B 1 27 ? 32.242 -4.201 -2.593 1.00 17.06 24 GLY B CA 1
ATOM 3276 C C . GLY B 1 27 ? 32.354 -3.106 -3.628 1.00 17.78 24 GLY B C 1
ATOM 3277 O O . GLY B 1 27 ? 33.200 -3.164 -4.523 1.00 20.69 24 GLY B O 1
ATOM 3281 N N . ALA B 1 28 ? 31.495 -2.091 -3.527 1.00 19.94 25 ALA B N 1
ATOM 3282 C CA . ALA B 1 28 ? 31.543 -0.987 -4.483 1.00 20.57 25 ALA B CA 1
ATOM 3283 C C . ALA B 1 28 ? 32.798 -0.142 -4.316 1.00 21.79 25 ALA B C 1
ATOM 3284 O O . ALA B 1 28 ? 33.380 0.323 -5.306 1.00 21.74 25 ALA B O 1
ATOM 3291 N N . ILE B 1 29 ? 33.235 0.067 -3.077 1.00 18.04 26 ILE B N 1
ATOM 3292 C CA . ILE B 1 29 ? 34.439 0.845 -2.840 1.00 19.25 26 ILE B CA 1
ATOM 3293 C C . ILE B 1 29 ? 35.658 0.093 -3.326 1.00 16.56 26 ILE B C 1
ATOM 3294 O O . ILE B 1 29 ? 36.573 0.677 -3.920 1.00 20.28 26 ILE B O 1
ATOM 3310 N N . ILE B 1 30 ? 35.695 -1.229 -3.091 1.00 17.31 27 ILE B N 1
ATOM 3311 C CA . ILE B 1 30 ? 36.852 -2.012 -3.481 1.00 15.66 27 ILE B CA 1
ATOM 3312 C C . ILE B 1 30 ? 36.922 -2.112 -5.004 1.00 13.70 27 ILE B C 1
ATOM 3313 O O . ILE B 1 30 ? 38.009 -2.028 -5.604 1.00 17.65 27 ILE B O 1
ATOM 3329 N N . ALA B 1 31 ? 35.759 -2.222 -5.641 1.00 15.74 28 ALA B N 1
ATOM 3330 C CA . ALA B 1 31 ? 35.696 -2.278 -7.103 1.00 14.86 28 ALA B CA 1
ATOM 3331 C C . ALA B 1 31 ? 36.326 -1.033 -7.726 1.00 20.50 28 ALA B C 1
ATOM 3332 O O . ALA B 1 31 ? 37.048 -1.122 -8.732 1.00 20.56 28 ALA B O 1
ATOM 3339 N N . GLU B 1 32 ? 36.070 0.138 -7.144 1.00 19.25 29 GLU B N 1
ATOM 3340 C CA . GLU B 1 32 ? 36.676 1.371 -7.646 1.00 17.38 29 GLU B CA 1
ATOM 3341 C C . GLU B 1 32 ? 38.173 1.383 -7.405 1.00 18.51 29 GLU B C 1
ATOM 3342 O O . GLU B 1 32 ? 38.956 1.782 -8.275 1.00 19.39 29 GLU B O 1
ATOM 3354 N N . ASP B 1 33 ? 38.601 0.948 -6.214 1.00 18.17 30 ASP B N 1
ATOM 3355 C CA . ASP B 1 33 ? 40.018 0.900 -5.920 1.00 15.52 30 ASP B CA 1
ATOM 3356 C C . ASP B 1 33 ? 40.768 0.062 -6.950 1.00 19.08 30 ASP B C 1
ATOM 3357 O O . ASP B 1 33 ? 41.850 0.444 -7.408 1.00 20.26 30 ASP B O 1
ATOM 3366 N N . TYR B 1 34 ? 40.179 -1.048 -7.383 1.00 18.26 31 TYR B N 1
ATOM 3367 C CA . TYR B 1 34 ? 40.869 -1.997 -8.249 1.00 18.28 31 TYR B CA 1
ATOM 3368 C C . TYR B 1 34 ? 40.389 -1.934 -9.694 1.00 25.13 31 TYR B C 1
ATOM 3369 O O . TYR B 1 34 ? 40.576 -2.897 -10.443 1.00 19.78 31 TYR B O 1
ATOM 3387 N N . LYS B 1 35 ? 39.798 -0.807 -10.111 1.00 19.34 32 LYS B N 1
ATOM 3388 C CA . LYS B 1 35 ? 39.181 -0.725 -11.434 1.00 21.85 32 LYS B CA 1
ATOM 3389 C C . LYS B 1 35 ? 40.186 -0.767 -12.579 1.00 21.47 32 LYS B C 1
ATOM 3390 O O . LYS B 1 35 ? 39.790 -1.129 -13.697 1.00 22.96 32 LYS B O 1
ATOM 3409 N N . ASN B 1 36 ? 41.459 -0.429 -12.345 1.00 19.33 33 ASN B N 1
ATOM 3410 C CA . ASN B 1 36 ? 42.486 -0.386 -13.384 1.00 25.72 33 ASN B CA 1
ATOM 3411 C C . ASN B 1 36 ? 43.512 -1.514 -13.261 1.00 24.49 33 ASN B C 1
ATOM 3412 O O . ASN B 1 36 ? 44.630 -1.408 -13.783 1.00 23.87 33 ASN B O 1
ATOM 3423 N N . THR B 1 37 ? 43.151 -2.609 -12.599 1.00 19.16 34 THR B N 1
ATOM 3424 C CA . THR B 1 37 ? 44.054 -3.741 -12.475 1.00 18.89 34 THR B CA 1
ATOM 3425 C C . THR B 1 37 ? 43.185 -4.979 -12.311 1.00 16.27 34 THR B C 1
ATOM 3426 O O . THR B 1 37 ? 41.975 -4.879 -12.086 1.00 21.34 34 THR B O 1
ATOM 3437 N N . VAL B 1 38 ? 43.810 -6.142 -12.476 1.00 18.91 35 VAL B N 1
ATOM 3438 C CA . VAL B 1 38 ? 43.157 -7.432 -12.218 1.00 16.72 35 VAL B CA 1
ATOM 3439 C C . VAL B 1 38 ? 43.860 -7.973 -10.981 1.00 14.42 35 VAL B C 1
ATOM 3440 O O . VAL B 1 38 ? 44.939 -8.576 -11.087 1.00 17.38 35 VAL B O 1
ATOM 3453 N N . PRO B 1 39 ? 43.347 -7.702 -9.783 1.00 14.22 36 PRO B N 1
ATOM 3454 C CA . PRO B 1 39 ? 44.026 -8.158 -8.573 1.00 15.00 36 PRO B CA 1
ATOM 3455 C C . PRO B 1 39 ? 43.857 -9.659 -8.401 1.00 20.21 36 PRO B C 1
ATOM 3456 O O . PRO B 1 39 ? 42.991 -10.296 -9.010 1.00 16.81 36 PRO B O 1
ATOM 3467 N N . LEU B 1 40 ? 44.714 -10.210 -7.554 1.00 13.38 37 LEU B N 1
ATOM 3468 C CA . LEU B 1 40 ? 44.561 -11.554 -7.014 1.00 13.96 37 LEU B CA 1
ATOM 3469 C C . LEU B 1 40 ? 44.002 -11.434 -5.596 1.00 14.28 37 LEU B C 1
ATOM 3470 O O . LEU B 1 40 ? 44.683 -10.958 -4.686 1.00 15.77 37 LEU B O 1
ATOM 3486 N N . ALA B 1 41 ? 42.756 -11.874 -5.421 1.00 14.01 38 ALA B N 1
ATOM 3487 C CA . ALA B 1 41 ? 42.111 -11.911 -4.120 1.00 14.43 38 ALA B CA 1
ATOM 3488 C C . ALA B 1 41 ? 42.403 -13.269 -3.501 1.00 18.43 38 ALA B C 1
ATOM 3489 O O . ALA B 1 41 ? 42.075 -14.308 -4.092 1.00 16.76 38 ALA B O 1
ATOM 3496 N N . ILE B 1 42 ? 42.978 -13.255 -2.305 1.00 12.64 39 ILE B N 1
ATOM 3497 C CA A ILE B 1 42 ? 43.472 -14.456 -1.657 0.82 14.67 39 ILE B CA 1
ATOM 3498 C CA B ILE B 1 42 ? 43.478 -14.456 -1.651 0.18 14.64 39 ILE B CA 1
ATOM 3499 C C . ILE B 1 42 ? 42.675 -14.665 -0.383 1.00 17.34 39 ILE B C 1
ATOM 3500 O O . ILE B 1 42 ? 42.758 -13.882 0.561 1.00 14.79 39 ILE B O 1
ATOM 3529 N N . GLY B 1 43 ? 41.894 -15.756 -0.340 1.00 13.10 40 GLY B N 1
ATOM 3530 C CA . GLY B 1 43 ? 41.163 -16.087 0.853 1.00 13.11 40 GLY B CA 1
ATOM 3531 C C . GLY B 1 43 ? 41.980 -16.913 1.821 1.00 14.46 40 GLY B C 1
ATOM 3532 O O . GLY B 1 43 ? 42.645 -17.887 1.420 1.00 15.28 40 GLY B O 1
ATOM 3536 N N . VAL B 1 44 ? 41.941 -16.531 3.089 1.00 13.95 41 VAL B N 1
ATOM 3537 C CA . VAL B 1 44 ? 42.613 -17.268 4.148 1.00 13.05 41 VAL B CA 1
ATOM 3538 C C . VAL B 1 44 ? 41.635 -18.305 4.690 1.00 12.53 41 VAL B C 1
ATOM 3539 O O . VAL B 1 44 ? 40.699 -17.989 5.435 1.00 13.05 41 VAL B O 1
ATOM 3552 N N . LEU B 1 45 ? 41.867 -19.563 4.320 1.00 13.73 42 LEU B N 1
ATOM 3553 C CA . LEU B 1 45 ? 41.000 -20.627 4.783 1.00 12.96 42 LEU B CA 1
ATOM 3554 C C . LEU B 1 45 ? 41.280 -20.942 6.243 1.00 14.55 42 LEU B C 1
ATOM 3555 O O . LEU B 1 45 ? 42.401 -20.752 6.708 1.00 18.52 42 LEU B O 1
ATOM 3571 N N . LYS B 1 46 ? 40.294 -21.498 6.967 1.00 13.73 43 LYS B N 1
ATOM 3572 C CA A LYS B 1 46 ? 38.955 -21.786 6.479 0.43 14.46 43 LYS B CA 1
ATOM 3573 C CA B LYS B 1 46 ? 38.957 -21.784 6.479 0.57 14.46 43 LYS B CA 1
ATOM 3574 C C . LYS B 1 46 ? 37.967 -20.628 6.621 1.00 16.44 43 LYS B C 1
ATOM 3575 O O . LYS B 1 46 ? 36.954 -20.552 5.919 1.00 15.16 43 LYS B O 1
ATOM 3610 N N . GLY B 1 47 ? 38.249 -19.725 7.558 1.00 14.94 44 GLY B N 1
ATOM 3611 C CA . GLY B 1 47 ? 37.212 -18.825 8.000 1.00 13.99 44 GLY B CA 1
ATOM 3612 C C . GLY B 1 47 ? 36.801 -17.756 7.014 1.00 13.68 44 GLY B C 1
ATOM 3613 O O . GLY B 1 47 ? 35.681 -17.256 7.123 1.00 15.42 44 GLY B O 1
ATOM 3617 N N . ALA B 1 48 ? 37.659 -17.398 6.072 1.00 15.15 45 ALA B N 1
ATOM 3618 C CA . ALA B 1 48 ? 37.335 -16.282 5.178 1.00 15.77 45 ALA B CA 1
ATOM 3619 C C . ALA B 1 48 ? 36.289 -16.628 4.125 1.00 19.47 45 ALA B C 1
ATOM 3620 O O . ALA B 1 48 ? 35.783 -15.731 3.459 1.00 15.76 45 ALA B O 1
ATOM 3627 N N . MET B 1 49 ? 35.898 -17.885 3.983 1.00 15.74 46 MET B N 1
ATOM 3628 C CA A MET B 1 49 ? 35.129 -18.254 2.794 0.38 15.54 46 MET B CA 1
ATOM 3629 C CA B MET B 1 49 ? 35.131 -18.269 2.801 0.62 15.52 46 MET B CA 1
ATOM 3630 C C . MET B 1 49 ? 33.765 -17.588 2.718 1.00 14.05 46 MET B C 1
ATOM 3631 O O . MET B 1 49 ? 33.434 -17.061 1.643 1.00 15.70 46 MET B O 1
ATOM 3656 N N . PRO B 1 50 ? 32.943 -17.521 3.780 1.00 14.44 47 PRO B N 1
ATOM 3657 C CA . PRO B 1 50 ? 31.618 -16.889 3.617 1.00 14.16 47 PRO B CA 1
ATOM 3658 C C . PRO B 1 50 ? 31.698 -15.399 3.270 1.00 15.34 47 PRO B C 1
ATOM 3659 O O . PRO B 1 50 ? 31.021 -14.936 2.335 1.00 18.28 47 PRO B O 1
ATOM 3670 N N . PHE B 1 51 ? 32.546 -14.642 3.970 1.00 13.87 48 PHE B N 1
ATOM 3671 C CA . PHE B 1 51 ? 32.732 -13.228 3.656 1.00 13.99 48 PHE B CA 1
ATOM 3672 C C . PHE B 1 51 ? 33.291 -13.031 2.251 1.00 13.82 48 PHE B C 1
ATOM 3673 O O . PHE B 1 51 ? 32.834 -12.170 1.511 1.00 14.77 48 PHE B O 1
ATOM 3690 N N . MET B 1 52 ? 34.304 -13.810 1.878 1.00 13.66 49 MET B N 1
ATOM 3691 C CA . MET B 1 52 ? 34.901 -13.625 0.565 1.00 14.89 49 MET B CA 1
ATOM 3692 C C . MET B 1 52 ? 33.878 -13.849 -0.535 1.00 14.62 49 MET B C 1
ATOM 3693 O O . MET B 1 52 ? 33.821 -13.077 -1.500 1.00 13.49 49 MET B O 1
ATOM 3707 N N . ALA B 1 53 ? 33.069 -14.909 -0.406 1.00 14.60 50 ALA B N 1
ATOM 3708 C CA . ALA B 1 53 ? 32.030 -15.191 -1.389 1.00 16.13 50 ALA B CA 1
ATOM 3709 C C . ALA B 1 53 ? 31.087 -14.016 -1.518 1.00 17.53 50 ALA B C 1
ATOM 3710 O O . ALA B 1 53 ? 30.838 -13.513 -2.623 1.00 17.64 50 ALA B O 1
ATOM 3717 N N . ASP B 1 54 ? 30.562 -13.548 -0.400 1.00 16.37 51 ASP B N 1
ATOM 3718 C CA . ASP B 1 54 ? 29.529 -12.519 -0.450 1.00 15.50 51 ASP B CA 1
ATOM 3719 C C . ASP B 1 54 ? 30.099 -11.138 -0.770 1.00 17.62 51 ASP B C 1
ATOM 3720 O O . ASP B 1 54 ? 29.436 -10.349 -1.464 1.00 19.85 51 ASP B O 1
ATOM 3729 N N . LEU B 1 55 ? 31.331 -10.851 -0.361 1.00 14.10 52 LEU B N 1
ATOM 3730 C CA . LEU B 1 55 ? 31.962 -9.589 -0.715 1.00 12.96 52 LEU B CA 1
ATOM 3731 C C . LEU B 1 55 ? 32.250 -9.520 -2.204 1.00 17.18 52 LEU B C 1
ATOM 3732 O O . LEU B 1 55 ? 31.923 -8.529 -2.857 1.00 15.23 52 LEU B O 1
ATOM 3748 N N . LEU B 1 56 ? 32.897 -10.546 -2.754 1.00 17.12 53 LEU B N 1
ATOM 3749 C CA . LEU B 1 56 ? 33.318 -10.443 -4.144 1.00 14.31 53 LEU B CA 1
ATOM 3750 C C . LEU B 1 56 ? 32.145 -10.513 -5.119 1.00 14.60 53 LEU B C 1
ATOM 3751 O O . LEU B 1 56 ? 32.268 -9.944 -6.207 1.00 15.80 53 LEU B O 1
ATOM 3767 N N . LYS B 1 57 ? 31.004 -11.101 -4.731 1.00 14.49 54 LYS B N 1
ATOM 3768 C CA . LYS B 1 57 ? 29.782 -11.068 -5.540 1.00 21.26 54 LYS B CA 1
ATOM 3769 C C . LYS B 1 57 ? 29.303 -9.639 -5.728 1.00 18.82 54 LYS B C 1
ATOM 3770 O O . LYS B 1 57 ? 28.580 -9.338 -6.688 1.00 18.40 54 LYS B O 1
ATOM 3789 N N . ARG B 1 58 ? 29.657 -8.774 -4.778 1.00 15.99 55 ARG B N 1
ATOM 3790 C CA . ARG B 1 58 ? 29.270 -7.370 -4.761 1.00 15.18 55 ARG B CA 1
ATOM 3791 C C . ARG B 1 58 ? 30.390 -6.454 -5.228 1.00 17.14 55 ARG B C 1
ATOM 3792 O O . ARG B 1 58 ? 30.280 -5.232 -5.088 1.00 18.50 55 ARG B O 1
ATOM 3813 N N . THR B 1 59 ? 31.472 -7.017 -5.756 1.00 15.42 56 THR B N 1
ATOM 3814 C CA . THR B 1 59 ? 32.651 -6.288 -6.200 1.00 16.24 56 THR B CA 1
ATOM 3815 C C . THR B 1 59 ? 32.671 -6.400 -7.724 1.00 19.57 56 THR B C 1
ATOM 3816 O O . THR B 1 59 ? 33.094 -7.414 -8.279 1.00 17.15 56 THR B O 1
ATOM 3827 N N . ASP B 1 60 ? 32.165 -5.370 -8.403 1.00 17.65 57 ASP B N 1
ATOM 3828 C CA . ASP B 1 60 ? 31.950 -5.426 -9.852 1.00 19.09 57 ASP B CA 1
ATOM 3829 C C . ASP B 1 60 ? 33.211 -4.960 -10.576 1.00 24.02 57 ASP B C 1
ATOM 3830 O O . ASP B 1 60 ? 33.292 -3.854 -11.117 1.00 24.82 57 ASP B O 1
ATOM 3839 N N . THR B 1 61 ? 34.213 -5.835 -10.591 1.00 18.52 58 THR B N 1
ATOM 3840 C CA . THR B 1 61 ? 35.459 -5.584 -11.295 1.00 16.41 58 THR B CA 1
ATOM 3841 C C . THR B 1 61 ? 36.067 -6.935 -11.655 1.00 18.00 58 THR B C 1
ATOM 3842 O O . THR B 1 61 ? 35.732 -7.982 -11.066 1.00 17.11 58 THR B O 1
ATOM 3853 N N . TYR B 1 62 ? 36.949 -6.901 -12.651 1.00 17.30 59 TYR B N 1
ATOM 3854 C CA . TYR B 1 62 ? 37.707 -8.083 -13.015 1.00 13.25 59 TYR B CA 1
ATOM 3855 C C . TYR B 1 62 ? 38.739 -8.392 -11.943 1.00 17.06 59 TYR B C 1
ATOM 3856 O O . TYR B 1 62 ? 39.517 -7.510 -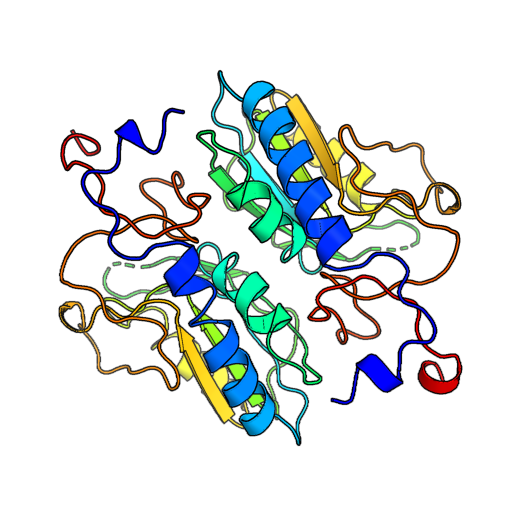11.529 1.00 17.03 59 TYR B O 1
ATOM 3874 N N . LEU B 1 63 ? 38.778 -9.657 -11.535 1.00 16.02 60 LEU B N 1
ATOM 3875 C CA . LEU B 1 63 ? 39.721 -10.129 -10.541 1.00 15.65 60 LEU B CA 1
ATOM 3876 C C . LEU B 1 63 ? 39.890 -11.632 -10.674 1.00 18.00 60 LEU B C 1
ATOM 3877 O O . LEU B 1 63 ? 39.092 -12.320 -11.322 1.00 15.11 60 LEU B O 1
ATOM 3893 N N . GLU B 1 64 ? 40.969 -12.117 -10.075 1.00 14.91 61 GLU B N 1
ATOM 3894 C CA . GLU B 1 64 ? 41.253 -13.540 -9.919 1.00 14.12 61 GLU B CA 1
ATOM 3895 C C . GLU B 1 64 ? 41.231 -13.905 -8.439 1.00 16.68 61 GLU B C 1
ATOM 3896 O O . GLU B 1 64 ? 41.349 -13.051 -7.558 1.00 14.99 61 GLU B O 1
ATOM 3908 N N . MET B 1 65 ? 41.113 -15.202 -8.151 1.00 15.48 62 MET B N 1
ATOM 3909 C CA . MET B 1 65 ? 41.044 -15.678 -6.783 1.00 14.55 62 MET B CA 1
ATOM 3910 C C . MET B 1 65 ? 42.056 -16.796 -6.559 1.00 13.05 62 MET B C 1
ATOM 3911 O O . MET B 1 65 ? 42.364 -17.581 -7.462 1.00 14.81 62 MET B O 1
ATOM 3925 N N . ASP B 1 66 ? 42.503 -16.907 -5.328 1.00 13.36 63 ASP B N 1
ATOM 3926 C CA . ASP B 1 66 ? 43.243 -18.081 -4.869 1.00 14.12 63 ASP B CA 1
ATOM 3927 C C . ASP B 1 66 ? 43.088 -18.140 -3.352 1.00 14.37 63 ASP B C 1
ATOM 3928 O O . ASP B 1 66 ? 42.387 -17.332 -2.739 1.00 14.13 63 ASP B O 1
ATOM 3937 N N . PHE B 1 67 ? 43.692 -19.157 -2.756 1.00 13.80 64 PHE B N 1
ATOM 3938 C CA . PHE B 1 67 ? 43.414 -19.501 -1.379 1.00 12.24 64 PHE B CA 1
ATOM 3939 C C . PHE B 1 67 ? 44.668 -20.019 -0.706 1.00 17.39 64 PHE B C 1
ATOM 3940 O O . PHE B 1 67 ? 45.475 -20.714 -1.324 1.00 16.69 64 PHE B O 1
ATOM 3957 N N . MET B 1 68 ? 44.796 -19.705 0.582 1.00 15.47 65 MET B N 1
ATOM 3958 C CA . MET B 1 68 ? 45.828 -20.270 1.434 1.00 15.94 65 MET B CA 1
ATOM 3959 C C . MET B 1 68 ? 45.226 -20.791 2.722 1.00 16.22 65 MET B C 1
ATOM 3960 O O . MET B 1 68 ? 44.199 -20.311 3.193 1.00 19.43 65 MET B O 1
ATOM 3974 N N . ALA B 1 69 ? 45.903 -21.776 3.295 1.00 22.83 66 ALA B N 1
ATOM 3975 C CA . ALA B 1 69 ? 45.548 -22.357 4.580 1.00 24.45 66 ALA B CA 1
ATOM 3976 C C . ALA B 1 69 ? 46.762 -22.202 5.477 1.00 21.85 66 ALA B C 1
ATOM 3977 O O . ALA B 1 69 ? 47.871 -22.556 5.078 1.00 21.76 66 ALA B O 1
ATOM 3984 N N . VAL B 1 70 ? 46.571 -21.627 6.666 1.00 27.43 67 VAL B N 1
ATOM 3985 C CA . VAL B 1 70 ? 47.651 -21.512 7.635 1.00 25.25 67 VAL B CA 1
ATOM 3986 C C . VAL B 1 70 ? 47.127 -21.961 8.996 1.00 19.07 67 VAL B C 1
ATOM 3987 O O . VAL B 1 70 ? 45.923 -21.891 9.271 1.00 43.67 67 VAL B O 1
ATOM 4000 N N . SER B 1 71 ? 48.046 -22.403 9.842 1.00 36.53 68 SER B N 1
ATOM 4001 C CA . SER B 1 71 ? 47.739 -22.792 11.211 1.00 54.44 68 SER B CA 1
ATOM 4002 C C . SER B 1 71 ? 48.551 -21.928 12.161 1.00 48.15 68 SER B C 1
ATOM 4003 O O . SER B 1 71 ? 49.768 -21.780 11.976 1.00 42.16 68 SER B O 1
ATOM 4011 N N . SER B 1 72 ? 47.869 -21.371 13.167 1.00 60.86 69 SER B N 1
ATOM 4012 C CA . SER B 1 72 ? 48.458 -20.589 14.260 1.00 75.33 69 SER B CA 1
ATOM 4013 C C . SER B 1 72 ? 48.277 -19.099 13.974 1.00 50.34 69 SER B C 1
ATOM 4014 O O . SER B 1 72 ? 47.158 -18.589 14.020 1.00 57.22 69 SER B O 1
ATOM 4022 N N . THR B 1 80 ? 52.516 -19.487 20.234 1.00 45.36 77 THR B N 1
ATOM 4023 C CA . THR B 1 80 ? 53.976 -19.433 20.263 1.00 45.41 77 THR B CA 1
ATOM 4024 C C . THR B 1 80 ? 54.496 -18.427 19.237 1.00 43.21 77 THR B C 1
ATOM 4025 O O . THR B 1 80 ? 55.644 -17.976 19.304 1.00 37.51 77 THR B O 1
ATOM 4035 N N . GLY B 1 81 ? 53.643 -18.076 18.275 1.00 34.80 78 GLY B N 1
ATOM 4036 C CA . GLY B 1 81 ? 53.989 -17.108 17.259 1.00 36.56 78 GLY B CA 1
ATOM 4037 C C . GLY B 1 81 ? 54.505 -17.712 15.979 1.00 31.81 78 GLY B C 1
ATOM 4038 O O . GLY B 1 81 ? 54.803 -16.971 15.035 1.00 28.75 78 GLY B O 1
ATOM 4042 N N . GLU B 1 82 ? 54.621 -19.030 15.925 1.00 32.03 79 GLU B N 1
ATOM 4043 C CA . GLU B 1 82 ? 55.116 -19.732 14.752 1.00 44.66 79 GLU B CA 1
ATOM 4044 C C . GLU B 1 82 ? 53.922 -20.031 13.855 1.00 46.82 79 GLU B C 1
ATOM 4045 O O . GLU B 1 82 ? 52.976 -20.703 14.278 1.00 53.88 79 GLU B O 1
ATOM 4057 N N . VAL B 1 83 ? 53.943 -19.493 12.643 1.00 32.26 80 VAL B N 1
ATOM 4058 C CA . VAL B 1 83 ? 52.869 -19.696 11.677 1.00 34.02 80 VAL B CA 1
ATOM 4059 C C . VAL B 1 83 ? 53.338 -20.723 10.659 1.00 28.40 80 VAL B C 1
ATOM 4060 O O . VAL B 1 83 ? 54.481 -20.659 10.186 1.00 42.75 80 VAL B O 1
ATOM 4073 N N . LYS B 1 84 ? 52.462 -21.673 10.325 1.00 35.06 81 LYS B N 1
ATOM 4074 C CA . LYS B 1 84 ? 52.773 -22.725 9.366 1.00 48.89 81 LYS B CA 1
ATOM 4075 C C . LYS B 1 84 ? 51.807 -22.669 8.188 1.00 23.30 81 LYS B C 1
ATOM 4076 O O . LYS B 1 84 ? 50.585 -22.584 8.378 1.00 35.29 81 LYS B O 1
ATOM 4095 N N . ILE B 1 85 ? 52.363 -22.747 6.988 1.00 30.63 82 ILE B N 1
ATOM 4096 C CA . ILE B 1 85 ? 51.570 -22.840 5.767 1.00 21.44 82 ILE B CA 1
ATOM 4097 C C . ILE B 1 85 ? 51.130 -24.290 5.596 1.00 22.93 82 ILE B C 1
ATOM 4098 O O . ILE B 1 85 ? 51.967 -25.190 5.474 1.00 27.23 82 ILE B O 1
ATOM 4114 N N . LEU B 1 86 ? 49.822 -24.512 5.575 1.00 22.77 83 LEU B N 1
ATOM 4115 C CA . LEU B 1 86 ? 49.253 -25.814 5.248 1.00 21.09 83 LEU B CA 1
ATOM 4116 C C . LEU B 1 86 ? 48.978 -25.942 3.754 1.00 21.21 83 LEU B C 1
ATOM 4117 O O . LEU B 1 86 ? 49.222 -27.004 3.171 1.00 26.76 83 LEU B O 1
ATOM 4133 N N . LYS B 1 87 ? 48.493 -24.870 3.125 1.00 20.11 84 LYS B N 1
ATOM 4134 C CA . LYS B 1 87 ? 48.289 -24.803 1.680 1.00 20.49 84 LYS B CA 1
ATOM 4135 C C . LYS B 1 87 ? 48.799 -23.462 1.186 1.00 19.86 84 LYS B C 1
ATOM 4136 O O . LYS B 1 87 ? 48.320 -22.415 1.624 1.00 20.46 84 LYS B O 1
ATOM 4155 N N . ASP B 1 88 ? 49.727 -23.507 0.247 1.00 20.11 85 ASP B N 1
ATOM 4156 C CA . ASP B 1 88 ? 50.262 -22.320 -0.396 1.00 19.87 85 ASP B CA 1
ATOM 4157 C C . ASP B 1 88 ? 49.457 -22.011 -1.650 1.00 22.16 85 ASP B C 1
ATOM 4158 O O . ASP B 1 88 ? 48.606 -22.797 -2.091 1.00 22.68 85 ASP B O 1
ATOM 4167 N N . LEU B 1 89 ? 49.726 -20.853 -2.239 1.00 18.92 86 LEU B N 1
ATOM 4168 C CA . LEU B 1 89 ? 49.060 -20.468 -3.467 1.00 22.40 86 LEU B CA 1
ATOM 4169 C C . LEU B 1 89 ? 49.462 -21.366 -4.629 1.00 22.32 86 LEU B C 1
ATOM 4170 O O . LEU B 1 89 ? 50.553 -21.950 -4.648 1.00 27.05 86 LEU B O 1
ATOM 4186 N N . ASP B 1 90 ? 48.569 -21.457 -5.609 1.00 26.13 87 ASP B N 1
ATOM 4187 C CA . ASP B 1 90 ? 48.862 -22.050 -6.907 1.00 29.94 87 ASP B CA 1
ATOM 4188 C C . ASP B 1 90 ? 49.085 -20.995 -7.988 1.00 36.99 87 ASP B C 1
ATOM 4189 O O . ASP B 1 90 ? 49.081 -21.328 -9.180 1.00 36.62 87 ASP B O 1
ATOM 4198 N N . THR B 1 91 ? 49.260 -19.727 -7.599 1.00 23.76 88 THR B N 1
ATOM 4199 C CA . THR B 1 91 ? 49.392 -18.607 -8.516 1.00 24.33 88 THR B CA 1
ATOM 4200 C C . THR B 1 91 ? 50.590 -17.785 -8.057 1.00 19.82 88 THR B C 1
ATOM 4201 O O . THR B 1 91 ? 50.776 -17.616 -6.858 1.00 23.08 88 THR B O 1
ATOM 4212 N N . SER B 1 92 ? 51.410 -17.312 -8.998 1.00 22.58 89 SER B N 1
ATOM 4213 C CA . SER B 1 92 ? 52.497 -16.402 -8.638 1.00 23.27 89 SER B CA 1
ATOM 4214 C C . SER B 1 92 ? 51.930 -15.049 -8.218 1.00 22.65 89 SER B C 1
ATOM 4215 O O . SER B 1 92 ? 50.966 -14.569 -8.804 1.00 22.09 89 SER B O 1
ATOM 4223 N N . VAL B 1 93 ? 52.530 -14.422 -7.200 1.00 20.24 90 VAL B N 1
ATOM 4224 C CA . VAL B 1 93 ? 52.110 -13.061 -6.844 1.00 20.71 90 VAL B CA 1
ATOM 4225 C C . VAL B 1 93 ? 53.040 -11.992 -7.435 1.00 20.70 90 VAL B C 1
ATOM 4226 O O . VAL B 1 93 ? 52.785 -10.791 -7.259 1.00 20.11 90 VAL B O 1
ATOM 4239 N N . GLU B 1 94 ? 54.075 -12.393 -8.163 1.00 20.63 91 GLU B N 1
ATOM 4240 C CA . GLU B 1 94 ? 55.087 -11.450 -8.625 1.00 24.54 91 GLU B CA 1
ATOM 4241 C C . GLU B 1 94 ? 54.481 -10.414 -9.558 1.00 22.69 91 GLU B C 1
ATOM 4242 O O . GLU B 1 94 ? 53.912 -10.758 -10.596 1.00 21.79 91 GLU B O 1
ATOM 4254 N N . GLY B 1 95 ? 54.604 -9.142 -9.183 1.00 21.23 92 GLY B N 1
ATOM 4255 C CA . GLY B 1 95 ? 54.030 -8.050 -9.944 1.00 22.92 92 GLY B CA 1
ATOM 4256 C C . GLY B 1 95 ? 52.526 -7.928 -9.886 1.00 20.96 92 GLY B C 1
ATOM 4257 O O . GLY B 1 95 ? 51.957 -7.158 -10.664 1.00 21.97 92 GLY B O 1
ATOM 4261 N N . ARG B 1 96 ? 51.862 -8.668 -9.004 1.00 18.50 93 ARG B N 1
ATOM 4262 C CA . ARG B 1 96 ? 50.418 -8.598 -8.867 1.00 16.06 93 ARG B CA 1
ATOM 4263 C C . ARG B 1 96 ? 49.990 -7.703 -7.714 1.00 16.58 93 ARG B C 1
ATOM 4264 O O . ARG B 1 96 ? 50.669 -7.593 -6.692 1.00 17.85 93 ARG B O 1
ATOM 4285 N N . ASP B 1 97 ? 48.816 -7.100 -7.872 1.00 16.14 94 ASP B N 1
ATOM 4286 C CA . ASP B 1 97 ? 48.132 -6.436 -6.780 1.00 18.05 94 ASP B CA 1
ATOM 4287 C C . ASP B 1 97 ? 47.344 -7.481 -5.991 1.00 18.29 94 ASP B C 1
ATOM 4288 O O . ASP B 1 97 ? 46.449 -8.131 -6.553 1.00 19.45 94 ASP B O 1
ATOM 4297 N N . ILE B 1 98 ? 47.697 -7.665 -4.720 1.00 14.55 95 ILE B N 1
ATOM 4298 C CA . ILE B 1 98 ? 47.125 -8.723 -3.870 1.00 15.28 95 ILE B CA 1
ATOM 4299 C C . ILE B 1 98 ? 46.103 -8.095 -2.930 1.00 18.92 95 ILE B C 1
ATOM 4300 O O . ILE B 1 98 ? 46.382 -7.076 -2.289 1.00 15.86 95 ILE B O 1
ATOM 4316 N N . LEU B 1 99 ? 44.921 -8.690 -2.835 1.00 13.46 96 LEU B N 1
ATOM 4317 C CA . LEU B 1 99 ? 43.933 -8.340 -1.818 1.00 13.91 96 LEU B CA 1
ATOM 4318 C C . LEU B 1 99 ? 43.717 -9.574 -0.947 1.00 14.99 96 LEU B C 1
ATOM 4319 O O . LEU B 1 99 ? 43.149 -10.558 -1.406 1.00 15.18 96 LEU B O 1
ATOM 4335 N N . ILE B 1 100 ? 44.145 -9.517 0.300 1.00 12.65 97 ILE B N 1
ATOM 4336 C CA . ILE B 1 100 ? 43.964 -10.625 1.242 1.00 13.95 97 ILE B CA 1
ATOM 4337 C C . ILE B 1 100 ? 42.591 -10.473 1.867 1.00 16.51 97 ILE B C 1
ATOM 4338 O O . ILE B 1 100 ? 42.247 -9.399 2.374 1.00 15.91 97 ILE B O 1
ATOM 4354 N N . VAL B 1 101 ? 41.802 -11.549 1.873 1.00 12.06 98 VAL B N 1
ATOM 4355 C CA . VAL B 1 101 ? 40.461 -11.530 2.432 1.00 14.39 98 VAL B CA 1
ATOM 4356 C C . VAL B 1 101 ? 40.422 -12.414 3.678 1.00 17.16 98 VAL B C 1
ATOM 4357 O O . VAL B 1 101 ? 40.753 -13.612 3.622 1.00 16.07 98 VAL B O 1
ATOM 4370 N N . GLU B 1 102 ? 39.991 -11.832 4.791 1.00 15.18 99 GLU B N 1
ATOM 4371 C CA . GLU B 1 102 ? 39.989 -12.501 6.093 1.00 14.12 99 GLU B CA 1
ATOM 4372 C C . GLU B 1 102 ? 38.651 -12.339 6.805 1.00 16.18 99 GLU B C 1
ATOM 4373 O O . GLU B 1 102 ? 37.852 -11.436 6.510 1.00 14.79 99 GLU B O 1
ATOM 4385 N N . ASP B 1 103 ? 38.379 -13.260 7.754 1.00 16.08 100 ASP B N 1
ATOM 4386 C CA . ASP B 1 103 ? 37.187 -13.120 8.584 1.00 14.06 100 ASP B CA 1
ATOM 4387 C C . ASP B 1 103 ? 37.419 -12.288 9.863 1.00 16.53 100 ASP B C 1
ATOM 4388 O O . ASP B 1 103 ? 36.532 -11.511 10.225 1.00 16.33 100 ASP B O 1
ATOM 4397 N N . ILE B 1 104 ? 38.561 -12.432 10.541 1.00 16.86 101 ILE B N 1
ATOM 4398 C CA . ILE B 1 104 ? 38.841 -11.635 11.746 1.00 14.34 101 ILE B CA 1
ATOM 4399 C C . ILE B 1 104 ? 40.344 -11.448 11.868 1.00 15.73 101 ILE B C 1
ATOM 4400 O O . ILE B 1 104 ? 41.136 -12.320 11.498 1.00 17.07 101 ILE B O 1
ATOM 4416 N N . ILE B 1 105 ? 40.741 -10.272 12.368 1.00 15.84 102 ILE B N 1
ATOM 4417 C CA . ILE B 1 105 ? 42.108 -10.005 12.795 1.00 16.07 102 ILE B CA 1
ATOM 4418 C C . ILE B 1 105 ? 42.048 -9.823 14.308 1.00 13.51 102 ILE B C 1
ATOM 4419 O O . ILE B 1 105 ? 41.230 -9.034 14.803 1.00 15.03 102 ILE B O 1
ATOM 4435 N N . ASP B 1 106 ? 42.822 -10.613 15.034 1.00 15.37 103 ASP B N 1
ATOM 4436 C CA . ASP B 1 106 ? 42.746 -10.617 16.497 1.00 15.10 103 ASP B CA 1
ATOM 4437 C C . ASP B 1 106 ? 44.111 -10.208 17.024 1.00 18.85 103 ASP B C 1
ATOM 4438 O O . ASP B 1 106 ? 44.356 -9.015 17.244 1.00 18.10 103 ASP B O 1
ATOM 4447 N N . SER B 1 107 ? 45.029 -11.160 17.183 1.00 15.56 104 SER B N 1
ATOM 4448 C CA . SER B 1 107 ? 46.403 -10.824 17.554 1.00 15.14 104 SER B CA 1
ATOM 4449 C C . SER B 1 107 ? 47.181 -10.131 16.444 1.00 16.30 104 SER B C 1
ATOM 4450 O O . SER B 1 107 ? 48.146 -9.402 16.736 1.00 17.74 104 SER B O 1
ATOM 4458 N N . GLY B 1 108 ? 46.804 -10.349 15.183 1.00 15.78 105 GLY B N 1
ATOM 4459 C CA . GLY B 1 108 ? 47.553 -9.851 14.055 1.00 15.90 105 GLY B CA 1
ATOM 4460 C C . GLY B 1 108 ? 48.618 -10.777 13.506 1.00 15.53 105 GLY B C 1
ATOM 4461 O O . GLY B 1 108 ? 49.225 -10.447 12.489 1.00 17.30 105 GLY B O 1
ATOM 4465 N N . LEU B 1 109 ? 48.858 -11.919 14.159 1.00 18.88 106 LEU B N 1
ATOM 4466 C CA . LEU B 1 109 ? 49.944 -12.804 13.766 1.00 17.31 106 LEU B CA 1
ATOM 4467 C C . LEU B 1 109 ? 49.764 -13.339 12.351 1.00 16.71 106 LEU B C 1
ATOM 4468 O O . LEU B 1 109 ? 50.694 -13.293 11.536 1.00 18.79 106 LEU B O 1
ATOM 4484 N N . THR B 1 110 ? 48.595 -13.921 12.074 1.00 21.19 107 THR B N 1
ATOM 4485 C CA . THR B 1 110 ? 48.370 -14.549 10.773 1.00 17.79 107 THR B CA 1
ATOM 4486 C C . THR B 1 110 ? 48.701 -13.596 9.634 1.00 19.13 107 THR B C 1
ATOM 4487 O O . THR B 1 110 ? 49.474 -13.932 8.723 1.00 18.63 107 THR B O 1
ATOM 4498 N N . LEU B 1 111 ? 48.104 -12.400 9.652 1.00 18.46 108 LEU B N 1
ATOM 4499 C CA . LEU B 1 111 ? 48.275 -11.497 8.520 1.00 18.55 108 LEU B CA 1
ATOM 4500 C C . LEU B 1 111 ? 49.669 -10.869 8.513 1.00 19.85 108 LEU B C 1
ATOM 4501 O O . LEU B 1 111 ? 50.208 -10.563 7.444 1.00 20.77 108 LEU B O 1
ATOM 4517 N N . SER B 1 112 ? 50.289 -10.676 9.674 1.00 21.59 109 SER B N 1
ATOM 4518 C CA A SER B 1 112 ? 51.668 -10.204 9.667 0.55 21.85 109 SER B CA 1
ATOM 4519 C CA B SER B 1 112 ? 51.671 -10.207 9.663 0.45 21.86 109 SER B CA 1
ATOM 4520 C C . SER B 1 112 ? 52.554 -11.166 8.891 1.00 25.80 109 SER B C 1
ATOM 4521 O O . SER B 1 112 ? 53.396 -10.750 8.092 1.00 23.36 109 SER B O 1
ATOM 4534 N N . TYR B 1 113 ? 52.372 -12.461 9.121 1.00 22.75 110 TYR B N 1
ATOM 4535 C CA . TYR B 1 113 ? 53.106 -13.460 8.378 1.00 19.63 110 TYR B CA 1
ATOM 4536 C C . TYR B 1 113 ? 52.814 -13.363 6.890 1.00 18.46 110 TYR B C 1
ATOM 4537 O O . TYR B 1 113 ? 53.731 -13.338 6.061 1.00 20.30 110 TYR B O 1
ATOM 4555 N N . LEU B 1 114 ? 51.536 -13.326 6.519 1.00 18.39 111 LEU B N 1
ATOM 4556 C CA . LEU B 1 114 ? 51.197 -13.411 5.101 1.00 17.98 111 LEU B CA 1
ATOM 4557 C C . LEU B 1 114 ? 51.650 -12.168 4.338 1.00 18.14 111 LEU B C 1
ATOM 4558 O O . LEU B 1 114 ? 52.106 -12.273 3.196 1.00 19.05 111 LEU B O 1
ATOM 4574 N N . VAL B 1 115 ? 51.527 -10.984 4.948 1.00 22.16 112 VAL B N 1
ATOM 4575 C CA . VAL B 1 115 ? 51.900 -9.761 4.241 1.00 19.95 112 VAL B CA 1
ATOM 4576 C C . VAL B 1 115 ? 53.380 -9.794 3.910 1.00 20.30 112 VAL B C 1
ATOM 4577 O O . VAL B 1 115 ? 53.795 -9.486 2.786 1.00 22.03 112 VAL B O 1
ATOM 4590 N N . ASP B 1 116 ? 54.204 -10.195 4.879 1.00 22.25 113 ASP B N 1
ATOM 4591 C CA . ASP B 1 116 ? 55.635 -10.271 4.643 1.00 24.05 113 ASP B CA 1
ATOM 4592 C C . ASP B 1 116 ? 55.951 -11.317 3.590 1.00 20.60 113 ASP B C 1
ATOM 4593 O O . ASP B 1 116 ? 56.808 -11.111 2.727 1.00 22.66 113 ASP B O 1
ATOM 4602 N N . LEU B 1 117 ? 55.211 -12.427 3.590 1.00 19.17 114 LEU B N 1
ATOM 4603 C CA . LEU B 1 117 ? 55.434 -13.437 2.566 1.00 18.73 114 LEU B CA 1
ATOM 4604 C C . LEU B 1 117 ? 55.151 -12.887 1.174 1.00 18.60 114 LEU B C 1
ATOM 4605 O O . LEU B 1 117 ? 55.926 -13.104 0.232 1.00 19.31 114 LEU B O 1
ATOM 4621 N N . PHE B 1 118 ? 54.052 -12.155 1.009 1.00 17.68 115 PHE B N 1
ATOM 4622 C CA . PHE B 1 118 ? 53.719 -11.685 -0.322 1.00 19.61 115 PHE B CA 1
ATOM 4623 C C . PHE B 1 118 ? 54.643 -10.545 -0.764 1.00 18.64 115 PHE B C 1
ATOM 4624 O O . PHE B 1 118 ? 54.957 -10.434 -1.952 1.00 20.88 115 PHE B O 1
ATOM 4641 N N . LYS B 1 119 ? 55.107 -9.719 0.170 1.00 24.23 116 LYS B N 1
ATOM 4642 C CA . LYS B 1 119 ? 56.113 -8.723 -0.189 1.00 25.26 116 LYS B CA 1
ATOM 4643 C C . LYS B 1 119 ? 57.425 -9.384 -0.586 1.00 24.05 116 LYS B C 1
ATOM 4644 O O . LYS B 1 119 ? 58.030 -9.008 -1.599 1.00 23.57 116 LYS B O 1
ATOM 4663 N N . TYR B 1 120 ? 57.862 -10.398 0.165 1.00 22.15 117 TYR B N 1
ATOM 4664 C CA . TYR B 1 120 ? 59.049 -11.146 -0.233 1.00 20.00 117 TYR B CA 1
ATOM 4665 C C . TYR B 1 120 ? 58.915 -11.688 -1.650 1.00 23.15 117 TYR B C 1
ATOM 4666 O O . TYR B 1 120 ? 59.886 -11.707 -2.415 1.00 21.39 117 TYR B O 1
ATOM 4684 N N . ARG B 1 121 ? 57.717 -12.161 -2.021 1.00 20.63 118 ARG B N 1
ATOM 4685 C CA . ARG B 1 121 ? 57.494 -12.712 -3.355 1.00 19.35 118 ARG B CA 1
ATOM 4686 C C . ARG B 1 121 ? 57.270 -11.653 -4.440 1.00 20.80 118 ARG B C 1
ATOM 4687 O O . ARG B 1 121 ? 56.936 -12.021 -5.575 1.00 26.19 118 ARG B O 1
ATOM 4708 N N . LYS B 1 122 ? 57.435 -10.373 -4.103 1.00 21.84 119 LYS B N 1
ATOM 4709 C CA A LYS B 1 122 ? 57.496 -9.281 -5.071 0.40 27.20 119 LYS B CA 1
ATOM 4710 C CA B LYS B 1 122 ? 57.498 -9.280 -5.068 0.60 27.24 119 LYS B CA 1
ATOM 4711 C C . LYS B 1 122 ? 56.116 -8.853 -5.560 1.00 17.10 119 LYS B C 1
ATOM 4712 O O . LYS B 1 122 ? 55.971 -8.372 -6.690 1.00 21.43 119 LYS B O 1
ATOM 4747 N N . ALA B 1 123 ? 55.098 -9.001 -4.713 1.00 18.25 120 ALA B N 1
ATOM 4748 C CA . ALA B 1 123 ? 53.813 -8.408 -5.022 1.00 15.97 120 ALA B CA 1
ATOM 4749 C C . ALA B 1 123 ? 53.993 -6.927 -5.322 1.00 22.68 120 ALA B C 1
ATOM 4750 O O . ALA B 1 123 ? 54.831 -6.254 -4.708 1.00 19.97 120 ALA B O 1
ATOM 4757 N N . LYS B 1 124 ? 53.201 -6.426 -6.255 1.00 20.28 121 LYS B N 1
ATOM 4758 C CA . LYS B 1 124 ? 53.217 -4.993 -6.546 1.00 24.00 121 LYS B CA 1
ATOM 4759 C C . LYS B 1 124 ? 52.594 -4.179 -5.415 1.00 25.21 121 LYS B C 1
ATOM 4760 O O . LYS B 1 124 ? 53.056 -3.075 -5.113 1.00 22.94 121 LYS B O 1
ATOM 4779 N N . SER B 1 125 ? 51.541 -4.697 -4.786 1.00 19.38 122 SER B N 1
ATOM 4780 C CA . SER B 1 125 ? 50.873 -4.060 -3.667 1.00 16.57 122 SER B CA 1
ATOM 4781 C C . SER B 1 125 ? 50.170 -5.161 -2.899 1.00 17.64 122 SER B C 1
ATOM 4782 O O . SER B 1 125 ? 49.839 -6.211 -3.457 1.00 17.97 122 SER B O 1
ATOM 4790 N N . VAL B 1 126 ? 49.947 -4.906 -1.616 1.00 18.43 123 VAL B N 1
ATOM 4791 C CA . VAL B 1 126 ? 49.261 -5.846 -0.734 1.00 19.33 123 VAL B CA 1
ATOM 4792 C C . VAL B 1 126 ? 48.302 -5.012 0.100 1.00 20.91 123 VAL B C 1
ATOM 4793 O O . VAL B 1 126 ? 48.725 -4.067 0.771 1.00 22.52 123 VAL B O 1
ATOM 4806 N N . LYS B 1 127 ? 47.019 -5.330 0.021 1.00 16.09 124 LYS B N 1
ATOM 4807 C CA . LYS B 1 127 ? 45.991 -4.770 0.890 1.00 17.29 124 LYS B CA 1
ATOM 4808 C C . LYS B 1 127 ? 45.211 -5.904 1.544 1.00 20.23 124 LYS B C 1
ATOM 4809 O O . LYS B 1 127 ? 45.264 -7.048 1.093 1.00 16.03 124 LYS B O 1
ATOM 4828 N N . ILE B 1 128 ? 44.494 -5.564 2.615 1.00 15.42 125 ILE B N 1
ATOM 4829 C CA . ILE B 1 128 ? 43.714 -6.511 3.414 1.00 13.74 125 ILE B CA 1
ATOM 4830 C C . ILE B 1 128 ? 42.279 -6.014 3.553 1.00 19.84 125 ILE B C 1
ATOM 4831 O O . ILE B 1 128 ? 42.042 -4.844 3.885 1.00 16.90 125 ILE B O 1
ATOM 4847 N N . VAL B 1 129 ? 41.315 -6.909 3.359 1.00 13.54 126 VAL B N 1
ATOM 4848 C CA . VAL B 1 129 ? 39.931 -6.662 3.755 1.00 12.72 126 VAL B CA 1
ATOM 4849 C C . VAL B 1 129 ? 39.505 -7.749 4.730 1.00 20.45 126 VAL B C 1
ATOM 4850 O O . VAL B 1 129 ? 39.668 -8.943 4.457 1.00 17.54 126 VAL B O 1
ATOM 4863 N N . THR B 1 130 ? 38.976 -7.332 5.869 1.00 16.48 127 THR B N 1
ATOM 4864 C CA . THR B 1 130 ? 38.534 -8.299 6.872 1.00 14.61 127 THR B CA 1
ATOM 4865 C C . THR B 1 130 ? 37.104 -7.994 7.255 1.00 13.55 127 THR B C 1
ATOM 4866 O O . THR B 1 130 ? 36.702 -6.824 7.332 1.00 15.15 127 THR B O 1
ATOM 4877 N N . LEU B 1 131 ? 36.315 -9.053 7.498 1.00 13.49 128 LEU B N 1
ATOM 4878 C CA . LEU B 1 131 ? 34.953 -8.854 7.967 1.00 14.14 128 LEU B CA 1
ATOM 4879 C C . LEU B 1 131 ? 34.948 -8.183 9.340 1.00 14.89 128 LEU B C 1
ATOM 4880 O O . LEU B 1 131 ? 34.247 -7.180 9.554 1.00 15.38 128 LEU B O 1
ATOM 4896 N N . LEU B 1 132 ? 35.713 -8.736 10.270 1.00 15.09 129 LEU B N 1
ATOM 4897 C CA . LEU B 1 132 ? 35.739 -8.316 11.665 1.00 12.76 129 LEU B CA 1
ATOM 4898 C C . LEU B 1 132 ? 37.144 -7.908 12.069 1.00 14.51 129 LEU B C 1
ATOM 4899 O O . LEU B 1 132 ? 38.136 -8.447 11.598 1.00 12.94 129 LEU B O 1
ATOM 4915 N N . ASP B 1 133 ? 37.240 -6.953 12.995 1.00 16.15 130 ASP B N 1
ATOM 4916 C CA . ASP B 1 133 ? 38.519 -6.576 13.567 1.00 16.02 130 ASP B CA 1
ATOM 4917 C C . ASP B 1 133 ? 38.325 -6.482 15.074 1.00 13.00 130 ASP B C 1
ATOM 4918 O O . ASP B 1 133 ? 37.325 -5.922 15.527 1.00 15.98 130 ASP B O 1
ATOM 4927 N N . LYS B 1 134 ? 39.248 -7.065 15.825 1.00 15.19 131 LYS B N 1
ATOM 4928 C CA . LYS B 1 134 ? 39.217 -7.100 17.288 1.00 15.56 131 LYS B CA 1
ATOM 4929 C C . LYS B 1 134 ? 40.477 -6.398 17.774 1.00 14.70 131 LYS B C 1
ATOM 4930 O O . LYS B 1 134 ? 41.485 -7.037 18.094 1.00 16.78 131 LYS B O 1
ATOM 4949 N N . PRO B 1 135 ? 40.475 -5.055 17.810 1.00 16.47 132 PRO B N 1
ATOM 4950 C CA . PRO B 1 135 ? 41.737 -4.342 18.089 1.00 15.55 132 PRO B CA 1
ATOM 4951 C C . PRO B 1 135 ? 42.311 -4.584 19.483 1.00 13.14 132 PRO B C 1
ATOM 4952 O O . PRO B 1 135 ? 43.546 -4.518 19.641 1.00 17.31 132 PRO B O 1
ATOM 4963 N N . THR B 1 136 ? 41.466 -4.919 20.463 1.00 15.63 133 THR B N 1
ATOM 4964 C CA . THR B 1 136 ? 41.923 -5.243 21.804 1.00 15.29 133 THR B CA 1
ATOM 4965 C C . THR B 1 136 ? 42.755 -6.514 21.831 1.00 16.19 133 THR B C 1
ATOM 4966 O O . THR B 1 136 ? 43.460 -6.756 22.811 1.00 19.84 133 THR B O 1
ATOM 4977 N N . GLY B 1 137 ? 42.697 -7.333 20.765 1.00 16.41 134 GLY B N 1
ATOM 4978 C CA . GLY B 1 137 ? 43.480 -8.561 20.785 1.00 17.53 134 GLY B CA 1
ATOM 4979 C C . GLY B 1 137 ? 44.916 -8.423 20.328 1.00 16.02 134 GLY B C 1
ATOM 4980 O O . GLY B 1 137 ? 45.671 -9.395 20.426 1.00 17.45 134 GLY B O 1
ATOM 4984 N N . ARG B 1 138 ? 45.333 -7.249 19.837 1.00 14.29 135 ARG B N 1
ATOM 4985 C CA . ARG B 1 138 ? 46.585 -7.168 19.112 1.00 14.96 135 ARG B CA 1
ATOM 4986 C C . ARG B 1 138 ? 47.796 -7.482 19.976 1.00 18.39 135 ARG B C 1
ATOM 4987 O O . ARG B 1 138 ? 47.918 -7.008 21.115 1.00 19.48 135 ARG B O 1
ATOM 5008 N N . LYS B 1 139 ? 48.705 -8.274 19.389 1.00 16.76 136 LYS B N 1
ATOM 5009 C CA . LYS B 1 139 ? 50.047 -8.533 19.884 1.00 17.45 136 LYS B CA 1
ATOM 5010 C C . LYS B 1 139 ? 51.135 -8.009 18.953 1.00 19.63 136 LYS B C 1
ATOM 5011 O O . LYS B 1 139 ? 52.292 -7.920 19.368 1.00 26.44 136 LYS B O 1
ATOM 5030 N N . VAL B 1 140 ? 50.798 -7.658 17.718 1.00 22.22 137 VAL B N 1
ATOM 5031 C CA . VAL B 1 140 ? 51.730 -7.030 16.790 1.00 22.87 137 VAL B CA 1
ATOM 5032 C C . VAL B 1 140 ? 50.936 -5.943 16.077 1.00 20.73 137 VAL B C 1
ATOM 5033 O O . VAL B 1 140 ? 49.704 -5.912 16.127 1.00 25.16 137 VAL B O 1
ATOM 5046 N N . ASP B 1 141 ? 51.656 -5.015 15.449 1.00 21.63 138 ASP B N 1
ATOM 5047 C CA . ASP B 1 141 ? 50.999 -3.880 14.809 1.00 22.30 138 ASP B CA 1
ATOM 5048 C C . ASP B 1 141 ? 50.540 -4.314 13.428 1.00 22.40 138 ASP B C 1
ATOM 5049 O O . ASP B 1 141 ? 51.358 -4.654 12.565 1.00 27.76 138 ASP B O 1
ATOM 5058 N N . LEU B 1 142 ? 49.231 -4.357 13.228 1.00 20.44 139 LEU B N 1
ATOM 5059 C CA . LEU B 1 142 ? 48.703 -4.783 11.943 1.00 20.81 139 LEU B CA 1
ATOM 5060 C C . LEU B 1 142 ? 47.315 -4.214 11.798 1.00 16.58 139 LEU B C 1
ATOM 5061 O O . LEU B 1 142 ? 46.450 -4.446 12.649 1.00 17.09 139 LEU B O 1
ATOM 5077 N N . LYS B 1 143 ? 47.101 -3.462 10.726 1.00 16.62 140 LYS B N 1
ATOM 5078 C CA . LYS B 1 143 ? 45.787 -2.950 10.430 1.00 16.89 140 LYS B CA 1
ATOM 5079 C C . LYS B 1 143 ? 45.430 -3.297 9.002 1.00 15.85 140 LYS B C 1
ATOM 5080 O O . LYS B 1 143 ? 46.292 -3.341 8.128 1.00 20.06 140 LYS B O 1
ATOM 5099 N N . ALA B 1 144 ? 44.155 -3.536 8.800 1.00 14.54 141 ALA B N 1
ATOM 5100 C CA . ALA B 1 144 ? 43.620 -3.796 7.478 1.00 17.37 141 ALA B CA 1
ATOM 5101 C C . ALA B 1 144 ? 43.297 -2.482 6.767 1.00 16.97 141 ALA B C 1
ATOM 5102 O O . ALA B 1 144 ? 42.978 -1.466 7.386 1.00 20.54 141 ALA B O 1
ATOM 5109 N N . ASP B 1 145 ? 43.273 -2.553 5.443 1.00 15.57 142 ASP B N 1
ATOM 5110 C CA . ASP B 1 145 ? 42.874 -1.404 4.633 1.00 14.69 142 ASP B CA 1
ATOM 5111 C C . ASP B 1 145 ? 41.376 -1.192 4.638 1.00 16.82 142 ASP B C 1
ATOM 5112 O O . ASP B 1 145 ? 40.916 -0.051 4.467 1.00 18.09 142 ASP B O 1
ATOM 5121 N N . TYR B 1 146 ? 40.594 -2.274 4.773 1.00 15.48 143 TYR B N 1
ATOM 5122 C CA . TYR B 1 146 ? 39.139 -2.289 4.743 1.00 13.69 143 TYR B CA 1
ATOM 5123 C C . TYR B 1 146 ? 38.634 -3.205 5.862 1.00 18.91 143 TYR B C 1
ATOM 5124 O O . TYR B 1 146 ? 39.058 -4.364 5.939 1.00 17.53 143 TYR B O 1
ATOM 5142 N N . VAL B 1 147 ? 37.719 -2.708 6.698 1.00 15.12 144 VAL B N 1
ATOM 5143 C CA . VAL B 1 147 ? 37.178 -3.479 7.823 1.00 15.93 144 VAL B CA 1
ATOM 5144 C C . VAL B 1 147 ? 35.660 -3.402 7.805 1.00 17.58 144 VAL B C 1
ATOM 5145 O O . VAL B 1 147 ? 35.085 -2.311 7.724 1.00 20.65 144 VAL B O 1
ATOM 5158 N N . GLY B 1 148 ? 35.002 -4.557 7.909 1.00 14.08 145 GLY B N 1
ATOM 5159 C CA . GLY B 1 148 ? 33.561 -4.577 7.967 1.00 13.96 145 GLY B CA 1
ATOM 5160 C C . GLY B 1 148 ? 33.024 -4.015 9.274 1.00 20.33 145 GLY B C 1
ATOM 5161 O O . GLY B 1 148 ? 32.243 -3.046 9.291 1.00 19.85 145 GLY B O 1
ATOM 5165 N N . PHE B 1 149 ? 33.424 -4.641 10.382 1.00 16.53 146 PHE B N 1
ATOM 5166 C CA . PHE B 1 149 ? 32.940 -4.313 11.714 1.00 17.46 146 PHE B CA 1
ATOM 5167 C C . PHE B 1 149 ? 34.055 -4.479 12.737 1.00 18.82 146 PHE B C 1
ATOM 5168 O O . PHE B 1 149 ? 34.931 -5.333 12.619 1.00 17.70 146 PHE B O 1
ATOM 5185 N N . THR B 1 150 ? 34.038 -3.637 13.757 1.00 19.79 147 THR B N 1
ATOM 5186 C CA A THR B 1 150 ? 34.894 -3.827 14.913 0.60 18.33 147 THR B CA 1
ATOM 5187 C CA B THR B 1 150 ? 34.900 -3.839 14.916 0.40 18.36 147 THR B CA 1
ATOM 5188 C C . THR B 1 150 ? 34.118 -4.580 15.985 1.00 17.35 147 THR B C 1
ATOM 5189 O O . THR B 1 150 ? 32.921 -4.351 16.169 1.00 24.70 147 THR B O 1
ATOM 5208 N N . VAL B 1 151 ? 34.798 -5.497 16.673 1.00 19.20 148 VAL B N 1
ATOM 5209 C CA . VAL B 1 151 ? 34.127 -6.300 17.690 1.00 20.54 148 VAL B CA 1
ATOM 5210 C C . VAL B 1 151 ? 34.872 -6.180 19.014 1.00 14.70 148 VAL B C 1
ATOM 5211 O O . VAL B 1 151 ? 36.088 -5.897 19.062 1.00 16.03 148 VAL B O 1
ATOM 5224 N N . PRO B 1 152 ? 34.175 -6.438 20.106 1.00 21.56 149 PRO B N 1
ATOM 5225 C CA . PRO B 1 152 ? 34.786 -6.332 21.433 1.00 21.63 149 PRO B CA 1
ATOM 5226 C C . PRO B 1 152 ? 35.645 -7.543 21.785 1.00 26.43 149 PRO B C 1
ATOM 5227 O O . PRO B 1 152 ? 35.828 -8.472 21.007 1.00 19.50 149 PRO B O 1
ATOM 5238 N N . HIS B 1 153 ? 36.206 -7.512 22.995 1.00 22.29 150 HIS B N 1
ATOM 5239 C CA . HIS B 1 153 ? 37.162 -8.528 23.431 1.00 23.91 150 HIS B CA 1
ATOM 5240 C C . HIS B 1 153 ? 36.397 -9.748 23.951 1.00 32.08 150 HIS B C 1
ATOM 5241 O O . HIS B 1 153 ? 36.366 -10.051 25.149 1.00 26.93 150 HIS B O 1
ATOM 5255 N N . GLU B 1 154 ? 35.783 -10.458 22.999 1.00 22.61 151 GLU B N 1
ATOM 5256 C CA . GLU B 1 154 ? 34.944 -11.625 23.233 1.00 27.71 151 GLU B CA 1
ATOM 5257 C C . GLU B 1 154 ? 35.237 -12.657 22.152 1.00 27.40 151 GLU B C 1
ATOM 5258 O O . GLU B 1 154 ? 35.604 -12.293 21.043 1.00 22.85 151 GLU B O 1
ATOM 5270 N N . PHE B 1 155 ? 35.034 -13.938 22.461 1.00 24.79 152 PHE B N 1
ATOM 5271 C CA . PHE B 1 155 ? 35.153 -14.973 21.429 1.00 21.39 152 PHE B CA 1
ATOM 5272 C C . PHE B 1 155 ? 33.852 -15.035 20.648 1.00 21.22 152 PHE B C 1
ATOM 5273 O O . PHE B 1 155 ? 32.795 -15.317 21.224 1.00 22.77 152 PHE B O 1
ATOM 5290 N N . VAL B 1 156 ? 33.915 -14.764 19.338 1.00 16.31 153 VAL B N 1
ATOM 5291 C CA . VAL B 1 156 ? 32.731 -14.748 18.497 1.00 17.13 153 VAL B CA 1
ATOM 5292 C C . VAL B 1 156 ? 32.784 -15.948 17.551 1.00 15.23 153 VAL B C 1
ATOM 5293 O O . VAL B 1 156 ? 33.845 -16.537 17.305 1.00 16.79 153 VAL B O 1
ATOM 5306 N N . VAL B 1 157 ? 31.606 -16.328 17.066 1.00 16.89 154 VAL B N 1
ATOM 5307 C CA . VAL B 1 157 ? 31.471 -17.409 16.095 1.00 16.93 154 VAL B CA 1
ATOM 5308 C C . VAL B 1 157 ? 30.503 -16.959 15.009 1.00 17.00 154 VAL B C 1
ATOM 5309 O O . VAL B 1 157 ? 29.714 -16.025 15.183 1.00 16.73 154 VAL B O 1
ATOM 5322 N N . GLY B 1 158 ? 30.556 -17.659 13.895 1.00 15.75 155 GLY B N 1
ATOM 5323 C CA . GLY B 1 158 ? 29.601 -17.476 12.830 1.00 15.23 155 GLY B CA 1
ATOM 5324 C C . GLY B 1 158 ? 30.219 -16.791 11.625 1.00 11.93 155 GLY B C 1
ATOM 5325 O O . GLY B 1 158 ? 31.316 -16.226 11.669 1.00 13.38 155 GLY B O 1
ATOM 5329 N N . TYR B 1 159 ? 29.504 -16.906 10.505 1.00 15.44 156 TYR B N 1
ATOM 5330 C CA . TYR B 1 159 ? 29.907 -16.281 9.253 1.00 14.85 156 TYR B CA 1
ATOM 5331 C C . TYR B 1 159 ? 31.381 -16.565 8.961 1.00 16.44 156 TYR B C 1
ATOM 5332 O O . TYR B 1 159 ? 32.151 -15.689 8.576 1.00 17.85 156 TYR B O 1
ATOM 5350 N N . GLY B 1 160 ? 31.764 -17.843 9.115 1.00 13.60 157 GLY B N 1
ATOM 5351 C CA . GLY B 1 160 ? 33.107 -18.300 8.863 1.00 14.41 157 GLY B CA 1
ATOM 5352 C C . GLY B 1 160 ? 33.868 -18.715 10.109 1.00 13.15 157 GLY B C 1
ATOM 5353 O O . GLY B 1 160 ? 34.751 -19.553 10.023 1.00 16.36 157 GLY B O 1
ATOM 5357 N N . LEU B 1 161 ? 33.540 -18.131 11.252 1.00 14.39 158 LEU B N 1
ATOM 5358 C CA . LEU B 1 161 ? 34.306 -18.273 12.481 1.00 16.01 158 LEU B CA 1
ATOM 5359 C C . LEU B 1 161 ? 33.818 -19.473 13.288 1.00 13.55 158 LEU B C 1
ATOM 5360 O O . LEU B 1 161 ? 32.614 -19.604 13.529 1.00 15.35 158 LEU B O 1
ATOM 5376 N N . ASP B 1 162 ? 34.754 -20.362 13.671 1.00 13.34 159 ASP B N 1
ATOM 5377 C CA . ASP B 1 162 ? 34.401 -21.626 14.318 1.00 11.42 159 ASP B CA 1
ATOM 5378 C C . ASP B 1 162 ? 34.656 -21.650 15.824 1.00 15.47 159 ASP B C 1
ATOM 5379 O O . ASP B 1 162 ? 35.540 -20.964 16.348 1.00 15.36 159 ASP B O 1
ATOM 5388 N N . TYR B 1 163 ? 33.921 -22.541 16.512 1.00 15.09 160 TYR B N 1
ATOM 5389 C CA . TYR B 1 163 ? 34.328 -23.076 17.814 1.00 15.36 160 TYR B CA 1
ATOM 5390 C C . TYR B 1 163 ? 34.493 -24.575 17.583 1.00 18.91 160 TYR B C 1
ATOM 5391 O O . TYR B 1 163 ? 33.514 -25.256 17.238 1.00 18.04 160 TYR B O 1
ATOM 5409 N N . LYS B 1 164 ? 35.730 -25.040 17.683 1.00 16.76 161 LYS B N 1
ATOM 5410 C CA . LYS B 1 164 ? 36.100 -26.450 17.478 1.00 17.14 161 LYS B CA 1
ATOM 5411 C C . LYS B 1 164 ? 35.535 -26.955 16.152 1.00 16.51 161 LYS B C 1
ATOM 5412 O O . LYS B 1 164 ? 34.930 -28.030 16.069 1.00 17.29 161 LYS B O 1
ATOM 5431 N N . GLU B 1 165 ? 35.723 -26.143 15.108 1.00 14.94 162 GLU B N 1
ATOM 5432 C CA . GLU B 1 165 ? 35.346 -26.393 13.717 1.00 14.67 162 GLU B CA 1
ATOM 5433 C C . GLU B 1 165 ? 33.843 -26.308 13.429 1.00 15.34 162 GLU B C 1
ATOM 5434 O O . GLU B 1 165 ? 33.458 -26.370 12.249 1.00 15.89 162 GLU B O 1
ATOM 5446 N N . GLN B 1 166 ? 32.999 -26.120 14.419 1.00 13.17 163 GLN B N 1
ATOM 5447 C CA . GLN B 1 166 ? 31.568 -25.946 14.204 1.00 14.70 163 GLN B CA 1
ATOM 5448 C C . GLN B 1 166 ? 31.200 -24.461 14.228 1.00 14.91 163 GLN B C 1
ATOM 5449 O O . GLN B 1 166 ? 32.015 -23.602 14.560 1.00 14.25 163 GLN B O 1
ATOM 5463 N N . TYR B 1 167 ? 29.957 -24.175 13.848 1.00 14.63 164 TYR B N 1
ATOM 5464 C CA . TYR B 1 167 ? 29.313 -22.849 13.833 1.00 14.11 164 TYR B CA 1
ATOM 5465 C C . TYR B 1 167 ? 29.759 -21.943 12.680 1.00 17.01 164 TYR B C 1
ATOM 5466 O O . TYR B 1 167 ? 29.234 -20.821 12.587 1.00 15.40 164 TYR B O 1
ATOM 5484 N N . ARG B 1 168 ? 30.677 -22.367 11.800 1.00 12.97 165 ARG B N 1
ATOM 5485 C CA . ARG B 1 168 ? 31.082 -21.491 10.709 1.00 13.42 165 ARG B CA 1
ATOM 5486 C C . ARG B 1 168 ? 29.910 -21.119 9.806 1.00 14.88 165 ARG B C 1
ATOM 5487 O O . ARG B 1 168 ? 29.967 -20.086 9.134 1.00 15.63 165 ARG B O 1
ATOM 5508 N N . ASN B 1 169 ? 28.878 -21.966 9.734 1.00 14.33 166 ASN B N 1
ATOM 5509 C CA . ASN B 1 169 ? 27.779 -21.784 8.797 1.00 14.24 166 ASN B CA 1
ATOM 5510 C C . ASN B 1 169 ? 26.642 -20.938 9.354 1.00 18.47 166 ASN B C 1
ATOM 5511 O O . ASN B 1 169 ? 25.632 -20.757 8.661 1.00 18.61 166 ASN B O 1
ATOM 5522 N N . LEU B 1 170 ? 26.779 -20.382 10.559 1.00 16.65 167 LEU B N 1
ATOM 5523 C CA . LEU B 1 170 ? 25.805 -19.391 11.003 1.00 18.36 167 LEU B CA 1
ATOM 5524 C C . LEU B 1 170 ? 25.793 -18.203 10.045 1.00 15.85 167 LEU B C 1
ATOM 5525 O O . LEU B 1 170 ? 26.857 -17.736 9.598 1.00 16.62 167 LEU B O 1
ATOM 5541 N N . PRO B 1 171 ? 24.613 -17.673 9.717 1.00 18.06 168 PRO B N 1
ATOM 5542 C CA . PRO B 1 171 ? 24.552 -16.546 8.778 1.00 18.18 168 PRO B CA 1
ATOM 5543 C C . PRO B 1 171 ? 24.684 -15.190 9.460 1.00 20.24 168 PRO B C 1
ATOM 5544 O O . PRO B 1 171 ? 24.397 -14.151 8.864 1.00 22.67 168 PRO B O 1
ATOM 5555 N N . TYR B 1 172 ? 25.164 -15.189 10.698 1.00 17.47 169 TYR B N 1
ATOM 5556 C CA . TYR B 1 172 ? 25.363 -13.983 11.489 1.00 16.09 169 TYR B CA 1
ATOM 5557 C C . TYR B 1 172 ? 26.547 -14.229 12.412 1.00 16.77 169 TYR B C 1
ATOM 5558 O O . TYR B 1 172 ? 27.067 -15.350 12.506 1.00 16.71 169 TYR B O 1
ATOM 5576 N N . VAL B 1 173 ? 26.984 -13.182 13.107 1.00 16.23 170 VAL B N 1
ATOM 5577 C CA . VAL B 1 173 ? 28.081 -13.287 14.070 1.00 16.85 170 VAL B CA 1
ATOM 5578 C C . VAL B 1 173 ? 27.511 -13.185 15.480 1.00 21.62 170 VAL B C 1
ATOM 5579 O O . VAL B 1 173 ? 26.746 -12.265 15.796 1.00 19.41 170 VAL B O 1
ATOM 5592 N N . GLY B 1 174 ? 27.897 -14.114 16.331 1.00 19.71 171 GLY B N 1
ATOM 5593 C CA . GLY B 1 174 ? 27.324 -14.189 17.659 1.00 23.34 171 GLY B CA 1
ATOM 5594 C C . GLY B 1 174 ? 28.338 -14.613 18.702 1.00 19.07 171 GLY B C 1
ATOM 5595 O O . GLY B 1 174 ? 29.500 -14.871 18.410 1.00 16.95 171 GLY B O 1
ATOM 5599 N N . VAL B 1 175 ? 27.870 -14.605 19.948 1.00 20.35 172 VAL B N 1
ATOM 5600 C CA A VAL B 1 175 ? 28.648 -15.055 21.096 0.43 20.65 172 VAL B CA 1
ATOM 5601 C CA B VAL B 1 175 ? 28.651 -15.060 21.092 0.57 20.60 172 VAL B CA 1
ATOM 5602 C C . VAL B 1 175 ? 27.969 -16.296 21.658 1.00 14.54 172 VAL B C 1
ATOM 5603 O O . VAL B 1 175 ? 26.745 -16.322 21.791 1.00 20.17 172 VAL B O 1
ATOM 5626 N N A LEU B 1 176 ? 28.770 -17.352 21.821 0.46 21.99 173 LEU B N 1
ATOM 5627 N N B LEU B 1 176 ? 28.759 -17.303 22.059 0.54 22.35 173 LEU B N 1
ATOM 5628 C CA A LEU B 1 176 ? 28.306 -18.608 22.374 0.46 23.45 173 LEU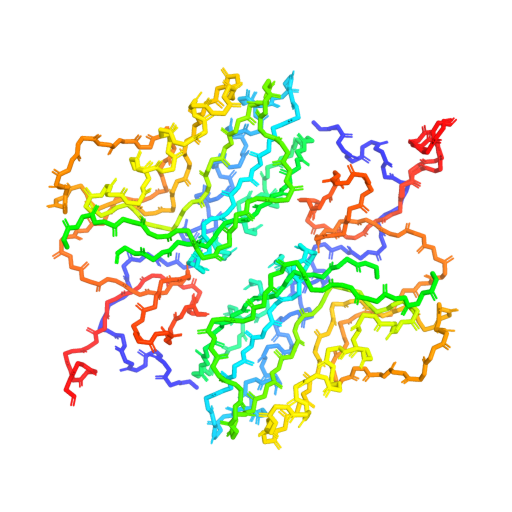 B CA 1
ATOM 5629 C CA B LEU B 1 176 ? 28.207 -18.565 22.569 0.54 23.47 173 LEU B CA 1
ATOM 5630 C C A LEU B 1 176 ? 28.194 -18.485 23.878 0.46 24.17 173 LEU B C 1
ATOM 5631 C C B LEU B 1 176 ? 27.659 -18.459 24.001 0.54 19.74 173 LEU B C 1
ATOM 5632 O O A LEU B 1 176 ? 29.075 -17.918 24.540 0.46 26.65 173 LEU B O 1
ATOM 5633 O O B LEU B 1 176 ? 28.130 -17.663 24.819 0.54 22.28 173 LEU B O 1
ATOM 5664 N N A LYS B 1 177 ? 27.107 -19.000 24.405 0.46 23.73 174 LYS B N 1
ATOM 5665 N N B LYS B 1 177 ? 26.666 -19.306 24.308 0.54 24.52 174 LYS B N 1
ATOM 5666 C CA A LYS B 1 177 ? 27.007 -19.215 25.830 0.46 26.60 174 LYS B CA 1
ATOM 5667 C CA B LYS B 1 177 ? 26.153 -19.427 25.672 0.54 21.37 174 LYS B CA 1
ATOM 5668 C C A LYS B 1 177 ? 28.310 -19.856 26.309 0.46 23.54 174 LYS B C 1
ATOM 5669 C C B LYS B 1 177 ? 27.177 -20.136 26.562 0.54 18.31 174 LYS B C 1
ATOM 5670 O O A LYS B 1 177 ? 28.749 -20.861 25.724 0.46 24.45 174 LYS B O 1
ATOM 5671 O O B LYS B 1 177 ? 27.857 -21.056 26.114 0.54 21.13 174 LYS B O 1
ATOM 5708 N N A PRO B 1 178 ? 28.997 -19.271 27.295 0.46 27.77 175 PRO B N 1
ATOM 5709 N N B PRO B 1 178 ? 27.266 -19.759 27.850 0.54 22.29 175 PRO B N 1
ATOM 5710 C CA A PRO B 1 178 ? 30.191 -19.928 27.830 0.46 27.54 175 PRO B CA 1
ATOM 5711 C CA B PRO B 1 178 ? 28.263 -20.401 28.730 0.54 25.05 175 PRO B CA 1
ATOM 5712 C C A PRO B 1 178 ? 29.942 -21.366 28.275 0.46 1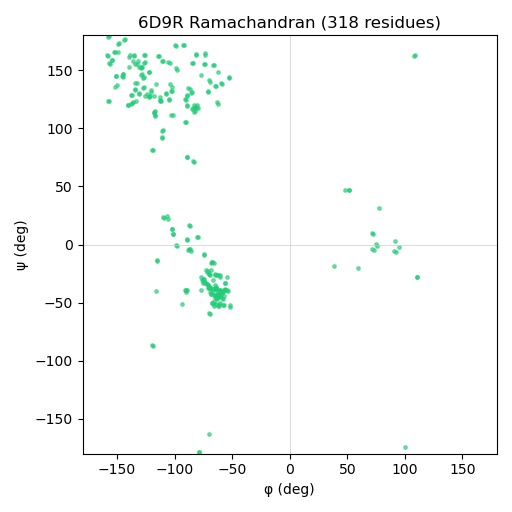9.81 175 PRO B C 1
ATOM 5713 C C B PRO B 1 178 ? 28.288 -21.917 28.676 0.54 21.96 175 PRO B C 1
ATOM 5714 O O A PRO B 1 178 ? 30.894 -22.131 28.407 0.46 23.22 175 PRO B O 1
ATOM 5715 O O B PRO B 1 178 ? 29.373 -22.518 28.616 0.54 21.74 175 PRO B O 1
ATOM 5722 N N A SER B 1 179 ? 28.678 -21.756 28.473 0.46 24.12 176 SER B N 1
ATOM 5723 N N B SER B 1 179 ? 27.122 -22.558 28.722 0.54 19.34 176 SER B N 1
ATOM 5724 C CA A SER B 1 179 ? 28.388 -23.151 28.793 0.46 17.38 176 SER B CA 1
ATOM 5725 C CA B SER B 1 179 ? 27.063 -24.014 28.766 0.54 23.10 176 SER B CA 1
ATOM 5726 C C A SER B 1 179 ? 28.825 -24.102 27.684 0.46 31.69 176 SER B C 1
ATOM 5727 C C B SER B 1 179 ? 27.697 -24.666 27.549 0.54 24.26 176 SER B C 1
ATOM 5728 O O A SER B 1 179 ? 29.041 -25.289 27.948 0.46 32.54 176 SER B O 1
ATOM 5729 O O B SER B 1 179 ? 28.085 -25.836 27.620 0.54 25.80 176 SER B O 1
ATOM 5744 N N A VAL B 1 180 ? 28.973 -23.610 26.451 0.46 20.14 177 VAL B N 1
ATOM 5745 N N B VAL B 1 180 ? 27.811 -23.949 26.429 0.54 22.72 177 VAL B N 1
ATOM 5746 C CA A VAL B 1 180 ? 29.364 -24.480 25.350 0.46 20.39 177 VAL B CA 1
ATOM 5747 C CA B VAL B 1 180 ? 28.450 -24.551 25.268 0.54 25.80 177 VAL B CA 1
ATOM 5748 C C A VAL B 1 180 ? 30.784 -24.986 25.539 0.46 25.67 177 VAL B C 1
ATOM 5749 C C B VAL B 1 180 ? 29.911 -24.842 25.566 0.54 22.37 177 VAL B C 1
ATOM 5750 O O A VAL B 1 180 ? 31.114 -26.098 25.111 0.46 30.03 177 VAL B O 1
ATOM 5751 O O B VAL B 1 180 ? 30.470 -25.831 25.074 0.54 23.12 177 VAL B O 1
ATOM 5776 N N A TYR B 1 181 ? 31.655 -24.181 26.143 0.46 27.67 178 TYR B N 1
ATOM 5777 N N B TYR B 1 181 ? 30.548 -24.010 26.380 0.54 21.88 178 TYR B N 1
ATOM 5778 C CA A TYR B 1 181 ? 32.993 -24.652 26.460 0.46 36.14 178 TYR B CA 1
ATOM 5779 C CA B TYR B 1 181 ? 31.910 -24.282 26.823 0.54 32.91 178 TYR B CA 1
ATOM 5780 C C A TYR B 1 181 ? 32.968 -25.706 27.558 0.46 39.03 178 TYR B C 1
ATOM 5781 C C B TYR B 1 181 ? 31.967 -25.346 27.920 0.54 41.40 178 TYR B C 1
ATOM 5782 O O A TYR B 1 181 ? 33.898 -26.513 27.644 0.46 44.24 178 TYR B O 1
ATOM 5783 O O B TYR B 1 181 ? 33.031 -25.526 28.528 0.54 49.68 178 TYR B O 1
ATOM 5818 N N A SER B 1 182 ? 31.915 -25.732 28.374 0.46 45.66 179 SER B N 1
ATOM 5819 N N B SER B 1 182 ? 30.858 -26.038 28.183 0.54 33.23 179 SER B N 1
ATOM 5820 C CA A SER B 1 182 ? 31.867 -26.600 29.547 0.46 42.79 179 SER B CA 1
ATOM 5821 C CA B SER B 1 182 ? 30.772 -27.008 29.279 0.54 46.21 179 SER B CA 1
ATOM 5822 C C A SER B 1 182 ? 30.433 -26.776 30.049 0.46 44.97 179 SER B C 1
ATOM 5823 C C B SER B 1 182 ? 31.101 -26.347 30.619 0.54 50.10 179 SER B C 1
ATOM 5824 O O A SER B 1 182 ? 30.106 -26.382 31.172 0.46 45.79 179 SER B O 1
ATOM 5825 O O B SER B 1 182 ? 30.323 -26.415 31.575 0.54 43.13 179 SER B O 1
#

Radius of gyration: 19.37 Å; Cα contacts (8 Å, |Δi|>4): 825; chains: 2; bounding box: 44×47×59 Å

Secondary structure (DSSP, 8-state):
--GGGGEEEEEE-HHHHHHHHHHHHHHHHHHTTTS--EEEEEETTTHHHHHHHHHT--S--EEEEEEEE-----EEEE--SS--TTPEEEEEEEEESSSHHHHHHHHHHHHTT-SEEEEEEEEE-GGG-SS----SEEEEE--SS-EEBTTB-BTTBSTT-SSEEEE-HHHH-/--GGGGEEEEEE-HHHHHHHHHHHHHHHHHHTTTS--EEEEEETTTHHHHHHHHHT--S--EEEEEEEE-----EEEE--SS--TTPEEEEEEEEESSSHHHHHHHHHHHHTT-SEEEEEEEEE-GGG-SS----SEEEEE--SS-EEBTTB-BTTBSTT-SSEEEE-GGGG-

CATH classification: 3.40.50.2020

Organism: Bacillus anthracis (NCBI:txid1392)

Foldseek 3Di:
DPVVVFFPDFPWDLVLLLVLLLVVLDVVLVVCAPFAAEEEEEPDQQVLVVVSNPVNNPHHYHYWYWYWDAVLDIGTPGDTPDQQAAHAYEYTEAEQAQNSVVVVVVVVSVVSHHPYYFYAYAEYEPVRHPDDDDGPHYNYYDYPAQKAECRRDDVPPRPDHSGIGHGDPVVVD/DPVVVFFPDFPWDLVLLLVLLLVVLDVVLVVCAPFAAEEEEEPDQQVLVVVSNPVNNPHHYHYWYWYWDDVLDIGTPGDTPDQQAQHEYEYTEAEQFQNSVVVVVVVVSVVSHHPYYFYEYAEYEPVRHPDDDDGPHYNYYDYPAQKAECRRDDVPPRPDHSGIGHGDPVVVD

Sequence (346 aa):
AMMNQDIEEKVLLISEEQIQEKVLELGAIIAEDYKKNTVPLAIGVLKKGAMMPFMADLLKRTDTYLEMDFMAVSSTGEVKILKDLDTSVEGRDILIVEDIIDSGLTLSYLVDLFKYRKAKSVKIVTLLDKPTGRKVDLKADYVGFTTVPHEFVVGYYGLDYKEQYRNLPYVGVLKPSVYSAMMMNQDIEKVLLISEEQIQEEKKVLELGAIIAEDYKNTVPLAIIGVLKKGAMMPFMADLLKRTDTYLEMDFMAVSSTGEVKILKDLDTSVEGRDILIVEDIIDSGLTLSSYLVDLFKYRKKAKSVKIVTLLDKPTGRKVDLKADYVGFTTVPHEFVVGYGLDYKEQYRNLPYVGVVLLKKPPSSVVYYSS